Protein AF-0000000074055465 (afdb_homodimer)

Sequence (378 aa):
MASVFQLMADTETFAVSLTRLGLIVVLFWIGGLKIAPYEADGIVPFVAESPFMSFLMDDPSDYKAHMNPEGKLVPENRQWHLEHGTYTASYILGAIIVSLGILLCFQPWLPQVAAVGGLLVFGMSLVTLSFLITTPQVWVPDLGDAEHGFPYLSGRGRLVLKDAVMMGAALVCMADSAKKYLRRRVAANMASVFQLMADTETFAVSLTRLGLIVVLFWIGGLKIAPYEADGIVPFVAESPFMSFLMDDPSDYKAHMNPEGKLVPENRQWHLEHGTYTASYILGAIIVSLGILLCFQPWLPQVAAVGGLLVFGMSLVTLSFLITTPQVWVPDLGDAEHGFPYLSGRGRLVLKDAVMMGAALVCMADSAKKYLRRRVAAN

InterPro domains:
  IPR007339 Inner membrane protein RclC-like [PF04224] (5-182)
  IPR007339 Inner membrane protein RclC-like [PTHR40106] (1-185)
  IPR016865 Inner membrane protein RclC [PIRSF028065] (10-177)

pLDDT: mean 93.61, std 5.38, range [66.25, 98.88]

Foldseek 3Di:
DVVVVVVVVVCVVVVLVVLLVVLLCCLLPLLVCLLPVLSLLVCLLLQLQAPVRVVQWQCSPCSVVLHDDRPDDDPVSSVVCVVTRSSVSSNVSSVVSNVLSVQCVCLVPQLQSNLVSLVVLLVVLVSLLCCLVRGLQQWADPPPDPGTDPPHGDPSVVVSVCSVVVNVSSNSSNVVSVVVVVVVVVVVD/DVVVVVVVVVCVVVVLVVLLVVLLCCLLPLLVCLLPVLSLLVCLLLQLQAPVRVVQWDCSPCSVVLHDDRPDDDPVSSVVCVVTRSSVSSNVSSVVSNVLSVQCVCLVPQLQSNLVSLVVLLVVLVSLLCCLVRGLQQWADPPPDPGTDPPHGDPSVVVSVCSVVVNVSSNSSNVVSVVVVVVVVVVVD

Structure (mmCIF, N/CA/C/O backbone):
data_AF-0000000074055465-model_v1
#
loop_
_entity.id
_entity.type
_entity.pdbx_description
1 polymer 'DUF417 domain-containing protein'
#
loop_
_atom_site.group_PDB
_atom_site.id
_atom_site.type_symbol
_atom_site.label_atom_id
_atom_site.label_alt_id
_atom_site.label_comp_id
_atom_site.label_asym_id
_atom_site.label_entity_id
_atom_site.label_seq_id
_atom_site.pdbx_PDB_ins_code
_atom_site.Cartn_x
_atom_site.Cartn_y
_atom_site.Cartn_z
_atom_site.occupancy
_atom_site.B_iso_or_equiv
_atom_site.auth_seq_id
_atom_site.auth_comp_id
_atom_site.auth_asym_id
_atom_site.auth_atom_id
_atom_site.pdbx_PDB_model_num
ATOM 1 N N . MET A 1 1 ? 19.875 26.672 4.16 1 66.62 1 MET A N 1
ATOM 2 C CA . MET A 1 1 ? 19.406 25.422 4.773 1 66.62 1 MET A CA 1
ATOM 3 C C . MET A 1 1 ? 18.016 25.594 5.363 1 66.62 1 MET A C 1
ATOM 5 O O . MET A 1 1 ? 17.109 24.812 5.07 1 66.62 1 MET A O 1
ATOM 9 N N . ALA A 1 2 ? 17.797 26.781 5.855 1 78.69 2 ALA A N 1
ATOM 10 C CA . ALA A 1 2 ? 16.5 27.078 6.434 1 78.69 2 ALA A CA 1
ATOM 11 C C . ALA A 1 2 ? 15.445 27.281 5.348 1 78.69 2 ALA A C 1
ATOM 13 O O . ALA A 1 2 ? 14.289 26.875 5.504 1 78.69 2 ALA A O 1
ATOM 14 N N . SER A 1 3 ? 15.938 27.703 4.277 1 91 3 SER A N 1
ATOM 15 C CA . SER A 1 3 ? 14.992 28.016 3.213 1 91 3 SER A CA 1
ATOM 16 C C . SER A 1 3 ? 14.414 26.734 2.607 1 91 3 SER A C 1
ATOM 18 O O . SER A 1 3 ? 13.219 26.656 2.316 1 91 3 SER A O 1
ATOM 20 N N . VAL A 1 4 ? 15.25 25.719 2.451 1 95.06 4 VAL A N 1
ATOM 21 C CA . VAL A 1 4 ? 14.797 24.469 1.846 1 95.06 4 VAL A CA 1
ATOM 22 C C . VAL A 1 4 ? 13.789 23.781 2.76 1 95.06 4 VAL A C 1
ATOM 24 O O . VAL A 1 4 ? 12.766 23.266 2.293 1 95.06 4 VAL A O 1
ATOM 27 N N . PHE A 1 5 ? 14.023 23.797 4.023 1 96.5 5 PHE A N 1
ATOM 28 C CA . PHE A 1 5 ? 13.125 23.156 4.973 1 96.5 5 PHE A CA 1
ATOM 29 C C . PHE A 1 5 ? 11.828 23.953 5.109 1 96.5 5 PHE A C 1
ATOM 31 O O . PHE A 1 5 ? 10.773 23.375 5.379 1 96.5 5 PHE A O 1
ATOM 38 N N . GLN A 1 6 ? 11.922 25.281 4.906 1 96.94 6 GLN A N 1
ATOM 39 C CA . GLN A 1 6 ? 10.695 26.078 4.852 1 96.94 6 GLN A CA 1
ATOM 40 C C . GLN A 1 6 ? 9.836 25.672 3.65 1 96.94 6 GLN A C 1
ATOM 42 O O . GLN A 1 6 ? 8.617 25.578 3.758 1 96.94 6 GLN A O 1
ATOM 47 N N . LEU A 1 7 ? 10.539 25.484 2.549 1 96.81 7 LEU A N 1
ATOM 48 C CA . LEU A 1 7 ? 9.836 25.031 1.359 1 96.81 7 LEU A CA 1
ATOM 49 C C . LEU A 1 7 ? 9.172 23.672 1.612 1 96.81 7 LEU A C 1
ATOM 51 O O . LEU A 1 7 ? 8.023 23.469 1.222 1 96.81 7 LEU A O 1
ATOM 55 N N . MET A 1 8 ? 9.852 22.734 2.256 1 97.38 8 MET A N 1
ATOM 56 C CA . MET A 1 8 ? 9.305 21.422 2.592 1 97.38 8 MET A CA 1
ATOM 57 C C . MET A 1 8 ? 8.094 21.562 3.51 1 97.38 8 MET A C 1
ATOM 59 O O . MET A 1 8 ? 7.074 20.891 3.307 1 97.38 8 MET A O 1
ATOM 63 N N . ALA A 1 9 ? 8.211 22.375 4.422 1 97.06 9 ALA A N 1
ATOM 64 C CA . ALA A 1 9 ? 7.129 22.594 5.375 1 97.06 9 ALA A CA 1
ATOM 65 C C . ALA A 1 9 ? 5.891 23.156 4.68 1 97.06 9 ALA A C 1
ATOM 67 O O . ALA A 1 9 ? 4.762 22.781 5.016 1 97.06 9 ALA A O 1
ATOM 68 N N . ASP A 1 10 ? 6.09 23.969 3.727 1 97 10 ASP A N 1
ATOM 69 C CA . ASP A 1 10 ? 5.008 24.688 3.057 1 97 10 ASP A CA 1
ATOM 70 C C . ASP A 1 10 ? 4.27 23.766 2.082 1 97 10 ASP A C 1
ATOM 72 O O . ASP A 1 10 ? 3.232 24.156 1.533 1 97 10 ASP A O 1
ATOM 76 N N . THR A 1 11 ? 4.738 22.578 1.885 1 97 11 THR A N 1
ATOM 77 C CA . THR A 1 11 ? 4.102 21.656 0.951 1 97 11 THR A CA 1
ATOM 78 C C . THR A 1 11 ? 3.068 20.781 1.666 1 97 11 THR A C 1
ATOM 80 O O . THR A 1 11 ? 2.557 19.828 1.093 1 97 11 THR A O 1
ATOM 83 N N . GLU A 1 12 ? 2.768 21.094 2.873 1 97.19 12 GLU A N 1
ATOM 84 C CA . GLU A 1 12 ? 1.905 20.25 3.695 1 97.19 12 GLU A CA 1
ATOM 85 C C . GLU A 1 12 ? 0.533 20.078 3.053 1 97.19 12 GLU A C 1
ATOM 87 O O . GLU A 1 12 ? 0.015 18.953 2.986 1 97.19 12 GLU A O 1
ATOM 92 N N . THR A 1 13 ? -0.061 21.188 2.582 1 97.12 13 THR A N 1
ATOM 93 C CA . THR A 1 13 ? -1.385 21.109 1.974 1 97.12 13 THR A CA 1
ATOM 94 C C . THR A 1 13 ? -1.354 20.234 0.721 1 97.12 13 THR A C 1
ATOM 96 O O . THR A 1 13 ? -2.262 19.438 0.493 1 97.12 13 THR A O 1
ATOM 99 N N . PHE A 1 14 ? -0.35 20.453 -0.046 1 98.31 14 PHE A N 1
ATOM 100 C CA . PHE A 1 14 ? -0.162 19.625 -1.229 1 98.31 14 PHE A CA 1
ATOM 101 C C . PHE A 1 14 ? 0.018 18.156 -0.84 1 98.31 14 PHE A C 1
ATOM 103 O O . PHE A 1 14 ? -0.546 17.266 -1.478 1 98.31 14 PHE A O 1
ATOM 110 N N . ALA A 1 15 ? 0.823 17.906 0.175 1 98.62 15 ALA A N 1
ATOM 111 C CA . ALA A 1 15 ? 1.102 16.562 0.652 1 98.62 15 ALA A CA 1
ATOM 112 C C . ALA A 1 15 ? -0.183 15.852 1.068 1 98.62 15 ALA A C 1
ATOM 114 O O . ALA A 1 15 ? -0.406 14.695 0.702 1 98.62 15 ALA A O 1
ATOM 115 N N . VAL A 1 16 ? -1.017 16.516 1.783 1 98.62 16 VAL A N 1
ATOM 116 C CA . VAL A 1 16 ? -2.268 15.938 2.254 1 98.62 16 VAL A CA 1
ATOM 117 C C . VAL A 1 16 ? -3.191 15.664 1.067 1 98.62 16 VAL A C 1
ATOM 119 O O . VAL A 1 16 ? -3.842 14.617 1.005 1 98.62 16 VAL A O 1
ATOM 122 N N . SER A 1 17 ? -3.248 16.594 0.112 1 98.56 17 SER A N 1
ATOM 123 C CA . SER A 1 17 ? -4.066 16.391 -1.082 1 98.56 17 SER A CA 1
ATOM 124 C C . SER A 1 17 ? -3.58 15.203 -1.896 1 98.56 17 SER A C 1
ATOM 126 O O . SER A 1 17 ? -4.387 14.438 -2.438 1 98.56 17 SER A O 1
ATOM 128 N N . LEU A 1 18 ? -2.295 15.125 -2.01 1 98.69 18 LEU A N 1
ATOM 129 C CA . LEU A 1 18 ? -1.724 14 -2.734 1 98.69 18 LEU A CA 1
ATOM 130 C C . LEU A 1 18 ? -2.043 12.68 -2.029 1 98.69 18 LEU A C 1
ATOM 132 O O . LEU A 1 18 ? -2.301 11.672 -2.684 1 98.69 18 LEU A O 1
ATOM 136 N N . THR A 1 19 ? -1.953 12.688 -0.718 1 98.81 19 THR A N 1
ATOM 137 C CA . THR A 1 19 ? -2.316 11.516 0.07 1 98.81 19 THR A CA 1
ATOM 138 C C . THR A 1 19 ? -3.766 11.117 -0.191 1 98.81 19 THR A C 1
ATOM 140 O O . THR A 1 19 ? -4.062 9.938 -0.414 1 98.81 19 THR A O 1
ATOM 143 N N . ARG A 1 20 ? -4.613 12.086 -0.197 1 98.81 20 ARG A N 1
ATOM 144 C CA . ARG A 1 20 ? -6.027 11.844 -0.456 1 98.81 20 ARG A CA 1
ATOM 145 C C . ARG A 1 20 ? -6.238 11.281 -1.856 1 98.81 20 ARG A C 1
ATOM 147 O O . ARG A 1 20 ? -7.016 10.344 -2.043 1 98.81 20 ARG A O 1
ATOM 154 N N . LEU A 1 21 ? -5.602 11.875 -2.773 1 98.75 21 LEU A N 1
ATOM 155 C CA . LEU A 1 21 ? -5.707 11.383 -4.145 1 98.75 21 LEU A CA 1
ATOM 156 C C . LEU A 1 21 ? -5.219 9.938 -4.242 1 98.75 21 LEU A C 1
ATOM 158 O O . LEU A 1 21 ? -5.824 9.125 -4.941 1 98.75 21 LEU A O 1
ATOM 162 N N . GLY A 1 22 ? -4.094 9.664 -3.594 1 98.75 22 GLY A N 1
ATOM 163 C CA . GLY A 1 22 ? -3.602 8.297 -3.564 1 98.75 22 GLY A CA 1
ATOM 164 C C . GLY A 1 22 ? -4.609 7.312 -3.004 1 98.75 22 GLY A C 1
ATOM 165 O O . GLY A 1 22 ? -4.828 6.246 -3.578 1 98.75 22 GLY A O 1
ATOM 166 N N . LEU A 1 23 ? -5.223 7.66 -1.893 1 98.81 23 LEU A N 1
ATOM 167 C CA . LEU A 1 23 ? -6.238 6.809 -1.288 1 98.81 23 LEU A CA 1
ATOM 168 C C . LEU A 1 23 ? -7.395 6.574 -2.254 1 98.81 23 LEU A C 1
ATOM 170 O O . LEU A 1 23 ? -7.84 5.441 -2.436 1 98.81 23 LEU A O 1
ATOM 174 N N . ILE A 1 24 ? -7.832 7.645 -2.869 1 98.81 24 ILE A N 1
ATOM 175 C CA . ILE A 1 24 ? -8.984 7.582 -3.762 1 98.81 24 ILE A CA 1
ATOM 176 C C . ILE A 1 24 ? -8.672 6.672 -4.945 1 98.81 24 ILE A C 1
ATOM 178 O O . ILE A 1 24 ? -9.469 5.801 -5.297 1 98.81 24 ILE A O 1
ATOM 182 N N . VAL A 1 25 ? -7.523 6.824 -5.504 1 98.69 25 VAL A N 1
ATOM 183 C CA . VAL A 1 25 ? -7.129 6.027 -6.66 1 98.69 25 VAL A CA 1
ATOM 184 C C . VAL A 1 25 ? -7.059 4.555 -6.273 1 98.69 25 VAL A C 1
ATOM 186 O O . VAL A 1 25 ? -7.574 3.693 -6.992 1 98.69 25 VAL A O 1
ATOM 189 N N . VAL A 1 26 ? -6.457 4.277 -5.16 1 98.5 26 VAL A N 1
ATOM 190 C CA . VAL A 1 26 ? -6.289 2.898 -4.707 1 98.5 26 VAL A CA 1
ATOM 191 C C . VAL A 1 26 ? -7.656 2.285 -4.41 1 98.5 26 VAL A C 1
ATOM 193 O O . VAL A 1 26 ? -7.941 1.159 -4.824 1 98.5 26 VAL A O 1
ATOM 196 N N . LEU A 1 27 ? -8.5 3.01 -3.766 1 98.69 27 LEU A N 1
ATOM 197 C CA . LEU A 1 27 ? -9.805 2.482 -3.371 1 98.69 27 LEU A CA 1
ATOM 198 C C . LEU A 1 27 ? -10.688 2.258 -4.594 1 98.69 27 LEU A C 1
ATOM 200 O O . LEU A 1 27 ? -11.367 1.233 -4.691 1 98.69 27 LEU A O 1
ATOM 204 N N . PHE A 1 28 ? -10.656 3.143 -5.539 1 98.38 28 PHE A N 1
ATOM 205 C CA . PHE A 1 28 ? -11.492 3.006 -6.727 1 98.38 28 PHE A CA 1
ATOM 206 C C . PHE A 1 28 ? -10.977 1.887 -7.625 1 98.38 28 PHE A C 1
ATOM 208 O O . PHE A 1 28 ? -11.758 1.084 -8.133 1 98.38 28 PHE A O 1
ATOM 215 N N . TRP A 1 29 ? -9.68 1.872 -7.816 1 98.06 29 TRP A N 1
ATOM 216 C CA . TRP A 1 29 ? -9.117 0.913 -8.758 1 98.06 29 TRP A CA 1
ATOM 217 C C . TRP A 1 29 ? -9.188 -0.505 -8.203 1 98.06 29 TRP A C 1
ATOM 219 O O . TRP A 1 29 ? -9.75 -1.399 -8.836 1 98.06 29 TRP A O 1
ATOM 229 N N . ILE A 1 30 ? -8.688 -0.719 -7.039 1 96.62 30 ILE A N 1
ATOM 230 C CA . ILE A 1 30 ? -8.68 -2.049 -6.438 1 96.62 30 ILE A CA 1
ATOM 231 C C . ILE A 1 30 ? -10.109 -2.459 -6.078 1 96.62 30 ILE A C 1
ATOM 233 O O . ILE A 1 30 ? -10.508 -3.6 -6.316 1 96.62 30 ILE A O 1
ATOM 237 N N . GLY A 1 31 ? -10.875 -1.51 -5.527 1 96.69 31 GLY A N 1
ATOM 238 C CA . GLY A 1 31 ? -12.273 -1.804 -5.238 1 96.69 31 GLY A CA 1
ATOM 239 C C . GLY A 1 31 ? -13.078 -2.129 -6.48 1 96.69 31 GLY A C 1
ATOM 240 O O . GLY A 1 31 ? -13.906 -3.039 -6.465 1 96.69 31 GLY A O 1
ATOM 241 N N . GLY A 1 32 ? -12.828 -1.371 -7.512 1 95.62 32 GLY A N 1
ATOM 242 C CA . GLY A 1 32 ? -13.547 -1.596 -8.758 1 95.62 32 GLY A CA 1
ATOM 243 C C . GLY A 1 32 ? -13.211 -2.926 -9.406 1 95.62 32 GLY A C 1
ATOM 244 O O . GLY A 1 32 ? -14.055 -3.523 -10.078 1 95.62 32 GLY A O 1
ATOM 245 N N . LEU A 1 33 ? -12.055 -3.404 -9.188 1 94.81 33 LEU A N 1
ATOM 246 C CA . LEU A 1 33 ? -11.609 -4.648 -9.797 1 94.81 33 LEU A CA 1
ATOM 247 C C . LEU A 1 33 ? -12.297 -5.852 -9.156 1 94.81 33 LEU A C 1
ATOM 249 O O . LEU A 1 33 ? -12.258 -6.957 -9.703 1 94.81 33 LEU A O 1
ATOM 253 N N . LYS A 1 34 ? -12.922 -5.605 -8.008 1 93.75 34 LYS A N 1
ATOM 254 C CA . LYS A 1 34 ? -13.484 -6.73 -7.27 1 93.75 34 LYS A CA 1
ATOM 255 C C . LYS A 1 34 ? -14.734 -7.27 -7.957 1 93.75 34 LYS A C 1
ATOM 257 O O . LYS A 1 34 ? -15.25 -8.32 -7.578 1 93.75 34 LYS A O 1
ATOM 262 N N . ILE A 1 35 ? -15.172 -6.605 -9.047 1 91.88 35 ILE A N 1
ATOM 263 C CA . ILE A 1 35 ? -16.312 -7.098 -9.82 1 91.88 35 ILE A CA 1
ATOM 264 C C . ILE A 1 35 ? -15.836 -8.188 -10.781 1 91.88 35 ILE A C 1
ATOM 266 O O . ILE A 1 35 ? -16.656 -8.969 -11.281 1 91.88 35 ILE A O 1
ATOM 270 N N . ALA A 1 36 ? -14.516 -8.195 -11.062 1 90.88 36 ALA A N 1
ATOM 271 C CA . ALA A 1 36 ? -13.953 -9.188 -11.977 1 90.88 36 ALA A CA 1
ATOM 272 C C . ALA A 1 36 ? -13.719 -10.516 -11.266 1 90.88 36 ALA A C 1
ATOM 274 O O . ALA A 1 36 ? -13.156 -10.547 -10.172 1 90.88 36 ALA A O 1
ATOM 275 N N . PRO A 1 37 ? -14.039 -11.57 -11.859 1 88.12 37 PRO A N 1
ATOM 276 C CA . PRO A 1 37 ? -13.938 -12.883 -11.219 1 88.12 37 PRO A CA 1
ATOM 277 C C . PRO A 1 37 ? -12.508 -13.219 -10.781 1 88.12 37 PRO A C 1
ATOM 279 O O . PRO A 1 37 ? -12.312 -13.812 -9.719 1 88.12 37 PRO A O 1
ATOM 282 N N . TYR A 1 38 ? -11.508 -12.867 -11.469 1 87.56 38 TYR A N 1
ATOM 283 C CA . TYR A 1 38 ? -10.141 -13.211 -11.094 1 87.56 38 TYR A CA 1
ATOM 284 C C . TYR A 1 38 ? -9.773 -12.578 -9.75 1 87.56 38 TYR A C 1
ATOM 286 O O . TYR A 1 38 ? -9.016 -13.172 -8.969 1 87.56 38 TYR A O 1
ATOM 294 N N . GLU A 1 39 ? -10.305 -11.375 -9.578 1 88.56 39 GLU A N 1
ATOM 295 C CA . GLU A 1 39 ? -10.008 -10.703 -8.32 1 88.56 39 GLU A CA 1
ATOM 296 C C . GLU A 1 39 ? -10.742 -11.367 -7.152 1 88.56 39 GLU A C 1
ATOM 298 O O . GLU A 1 39 ? -10.219 -11.43 -6.039 1 88.56 39 GLU A O 1
ATOM 303 N N . ALA A 1 40 ? -11.883 -11.797 -7.43 1 85.5 40 ALA A N 1
ATOM 304 C CA . ALA A 1 40 ? -12.641 -12.531 -6.418 1 85.5 40 ALA A CA 1
ATOM 305 C C . ALA A 1 40 ? -11.883 -13.781 -5.965 1 85.5 40 ALA A C 1
ATOM 307 O O . ALA A 1 40 ? -11.836 -14.086 -4.773 1 85.5 40 ALA A O 1
ATOM 308 N N . ASP A 1 41 ? -11.281 -14.406 -6.895 1 85.5 41 ASP A N 1
ATOM 309 C CA . ASP A 1 41 ? -10.484 -15.586 -6.582 1 85.5 41 ASP A CA 1
ATOM 310 C C . ASP A 1 41 ? -9.32 -15.227 -5.66 1 85.5 41 ASP A C 1
ATOM 312 O O . ASP A 1 41 ? -8.945 -16.016 -4.785 1 85.5 41 ASP A O 1
ATOM 316 N N . GLY A 1 42 ? -8.82 -14.078 -5.852 1 84.94 42 GLY A N 1
ATOM 317 C CA . GLY A 1 42 ? -7.652 -13.641 -5.105 1 84.94 42 GLY A CA 1
ATOM 318 C C . GLY A 1 42 ? -7.969 -13.25 -3.678 1 84.94 42 GLY A C 1
ATOM 319 O O . GLY A 1 42 ? -7.098 -13.305 -2.807 1 84.94 42 GLY A O 1
ATOM 320 N N . ILE A 1 43 ? -9.172 -12.875 -3.443 1 89.81 43 ILE A N 1
ATOM 321 C CA . ILE A 1 43 ? -9.484 -12.359 -2.115 1 89.81 43 ILE A CA 1
ATOM 322 C C . ILE A 1 43 ? -10.109 -13.461 -1.268 1 89.81 43 ILE A C 1
ATOM 324 O O . ILE A 1 43 ? -10.344 -13.273 -0.07 1 89.81 43 ILE A O 1
ATOM 328 N N . VAL A 1 44 ? -10.359 -14.617 -1.81 1 89.88 44 VAL A N 1
ATOM 329 C CA . VAL A 1 44 ? -11.062 -15.711 -1.146 1 89.88 44 VAL A CA 1
ATOM 330 C C . VAL A 1 44 ? -10.32 -16.109 0.128 1 89.88 44 VAL A C 1
ATOM 332 O O . VAL A 1 44 ? -10.938 -16.297 1.18 1 89.88 44 VAL A O 1
ATOM 335 N N . PRO A 1 45 ? -9.008 -16.203 0.12 1 91.19 45 PRO A N 1
ATOM 336 C CA . PRO A 1 45 ? -8.32 -16.578 1.357 1 91.19 45 PRO A CA 1
ATOM 337 C C . PRO A 1 45 ? -8.547 -15.586 2.49 1 91.19 45 PRO A C 1
ATOM 339 O O . PRO A 1 45 ? -8.68 -15.984 3.65 1 91.19 45 PRO A O 1
ATOM 342 N N . PHE A 1 46 ? -8.609 -14.344 2.207 1 92.69 46 PHE A N 1
ATOM 343 C CA . PHE A 1 46 ? -8.82 -13.312 3.221 1 92.69 46 PHE A CA 1
ATOM 344 C C . PHE A 1 46 ? -10.211 -13.43 3.83 1 92.69 46 PHE A C 1
ATOM 346 O O . PHE A 1 46 ? -10.375 -13.305 5.047 1 92.69 46 PHE A O 1
ATOM 353 N N . VAL A 1 47 ? -11.141 -13.656 2.92 1 91.75 47 VAL A N 1
ATOM 354 C CA . VAL A 1 47 ? -12.531 -13.719 3.348 1 91.75 47 VAL A CA 1
ATOM 355 C C . VAL A 1 47 ? -12.781 -15.016 4.121 1 91.75 47 VAL A C 1
ATOM 357 O O . VAL A 1 47 ? -13.344 -14.992 5.219 1 91.75 47 VAL A O 1
ATOM 360 N N . ALA A 1 48 ? -12.312 -16.109 3.531 1 92.19 48 ALA A N 1
ATOM 361 C CA . ALA A 1 48 ? -12.57 -17.438 4.094 1 92.19 48 ALA A CA 1
ATOM 362 C C . ALA A 1 48 ? -11.922 -17.594 5.465 1 92.19 48 ALA A C 1
ATOM 364 O O . ALA A 1 48 ? -12.477 -18.25 6.352 1 92.19 48 ALA A O 1
ATOM 365 N N . GLU A 1 49 ? -10.797 -16.938 5.719 1 92.81 49 GLU A N 1
ATOM 366 C CA . GLU A 1 49 ? -10.023 -17.125 6.949 1 92.81 49 GLU A CA 1
ATOM 367 C C . GLU A 1 49 ? -10.344 -16.031 7.969 1 92.81 49 GLU A C 1
ATOM 369 O O . GLU A 1 49 ? -9.852 -16.062 9.094 1 92.81 49 GLU A O 1
ATOM 374 N N . SER A 1 50 ? -11.164 -15.117 7.562 1 92.31 50 SER A N 1
ATOM 375 C CA . SER A 1 50 ? -11.477 -14 8.445 1 92.31 50 SER A CA 1
ATOM 376 C C . SER A 1 50 ? -12.656 -14.328 9.352 1 92.31 50 SER A C 1
ATOM 378 O O . SER A 1 50 ? -13.711 -14.766 8.883 1 92.31 50 SER A O 1
ATOM 380 N N . PRO A 1 51 ? -12.562 -14.109 10.703 1 89.94 51 PRO A N 1
ATOM 381 C CA . PRO A 1 51 ? -13.719 -14.297 11.578 1 89.94 51 PRO A CA 1
ATOM 382 C C . PRO A 1 51 ? -14.836 -13.289 11.305 1 89.94 51 PRO A C 1
ATOM 384 O O . PRO A 1 51 ? -16 -13.547 11.648 1 89.94 51 PRO A O 1
ATOM 387 N N . PHE A 1 52 ? -14.516 -12.227 10.594 1 86.75 52 PHE A N 1
ATOM 388 C CA . PHE A 1 52 ? -15.484 -11.156 10.367 1 86.75 52 PHE A CA 1
ATOM 389 C C . PHE A 1 52 ? -16.203 -11.344 9.039 1 86.75 52 PHE A C 1
ATOM 391 O O . PHE A 1 52 ? -17.297 -10.805 8.836 1 86.75 52 PHE A O 1
ATOM 398 N N . MET A 1 53 ? -15.578 -12.18 8.164 1 89.44 53 MET A N 1
ATOM 399 C CA . MET A 1 53 ? -16.125 -12.18 6.809 1 89.44 53 MET A CA 1
ATOM 400 C C . MET A 1 53 ? -16.438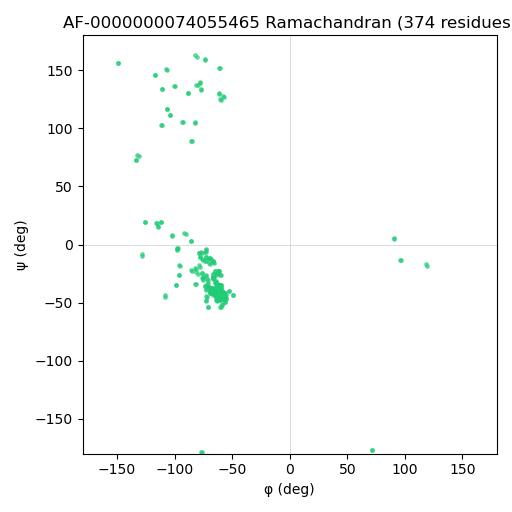 -13.594 6.344 1 89.44 53 MET A C 1
ATOM 402 O O . MET A 1 53 ? -17.094 -13.781 5.309 1 89.44 53 MET A O 1
ATOM 406 N N . SER A 1 54 ? -16.047 -14.57 7.094 1 89.69 54 SER A N 1
ATOM 407 C CA . SER A 1 54 ? -16.203 -15.953 6.66 1 89.69 54 SER A CA 1
ATOM 408 C C . SER A 1 54 ? -17.672 -16.312 6.469 1 89.69 54 SER A C 1
ATOM 410 O O . SER A 1 54 ? -17.984 -17.25 5.73 1 89.69 54 SER A O 1
ATOM 412 N N . PHE A 1 55 ? -18.547 -15.586 7.129 1 89.31 55 PHE A N 1
ATOM 413 C CA . PHE A 1 55 ? -19.984 -15.883 7.051 1 89.31 55 PHE A CA 1
ATOM 414 C C . PHE A 1 55 ? -20.531 -15.547 5.672 1 89.31 55 PHE A C 1
ATOM 416 O O . PHE A 1 55 ? -21.609 -16 5.305 1 89.31 55 PHE A O 1
ATOM 423 N N . LEU A 1 56 ? -19.734 -14.828 4.855 1 89.62 56 LEU A N 1
ATOM 424 C CA . LEU A 1 56 ? -20.172 -14.469 3.514 1 89.62 56 LEU A CA 1
ATOM 425 C C . LEU A 1 56 ? -20.094 -15.664 2.57 1 89.62 56 LEU A C 1
ATOM 427 O O . LEU A 1 56 ? -20.656 -15.641 1.479 1 89.62 56 LEU A O 1
ATOM 431 N N . MET A 1 57 ? -19.391 -16.719 3.059 1 89.56 57 MET A N 1
ATOM 432 C CA . MET A 1 57 ? -19.234 -17.922 2.252 1 89.56 57 MET A CA 1
ATOM 433 C C . MET A 1 57 ? -19.891 -19.125 2.934 1 89.56 57 MET A C 1
ATOM 435 O O . MET A 1 57 ? -19.828 -19.25 4.156 1 89.56 57 MET A O 1
ATOM 439 N N . ASP A 1 58 ? -20.406 -19.969 2.172 1 88.62 58 ASP A N 1
ATOM 440 C CA . ASP A 1 58 ? -21.125 -21.094 2.75 1 88.62 58 ASP A CA 1
ATOM 441 C C . ASP A 1 58 ? -20.172 -22.203 3.18 1 88.62 58 ASP A C 1
ATOM 443 O O . ASP A 1 58 ? -20.438 -22.922 4.141 1 88.62 58 ASP A O 1
ATOM 447 N N . ASP A 1 59 ? -19.078 -22.406 2.451 1 86.69 59 ASP A N 1
ATOM 448 C CA . ASP A 1 59 ? -18.094 -23.438 2.783 1 86.69 59 ASP A CA 1
ATOM 449 C C . ASP A 1 59 ? -16.672 -22.875 2.709 1 86.69 59 ASP A C 1
ATOM 451 O O . ASP A 1 59 ? -15.867 -23.312 1.896 1 86.69 59 ASP A O 1
ATOM 455 N N . PRO A 1 60 ? -16.344 -22.109 3.609 1 87.38 60 PRO A N 1
ATOM 456 C CA . PRO A 1 60 ? -15.039 -21.438 3.555 1 87.38 60 PRO A CA 1
ATOM 457 C C . PRO A 1 60 ? -13.867 -22.406 3.764 1 87.38 60 PRO A C 1
ATOM 459 O O . PRO A 1 60 ? -12.742 -22.094 3.371 1 87.38 60 PRO A O 1
ATOM 462 N N . SER A 1 61 ? -14.039 -23.562 4.258 1 87.56 61 SER A N 1
ATOM 463 C CA . SER A 1 61 ? -12.953 -24.484 4.594 1 87.56 61 SER A CA 1
ATOM 464 C C . SER A 1 61 ? -12.414 -25.172 3.352 1 87.56 61 SER A C 1
ATOM 466 O O . SER A 1 61 ? -11.273 -25.641 3.34 1 87.56 61 SER A O 1
ATOM 468 N N . ASP A 1 62 ? -13.164 -25.188 2.279 1 89.38 62 ASP A N 1
ATOM 469 C CA . ASP A 1 62 ? -12.789 -25.984 1.11 1 89.38 62 ASP A CA 1
ATOM 470 C C . ASP A 1 62 ? -12.195 -25.094 0.019 1 89.38 62 ASP A C 1
ATOM 472 O O . ASP A 1 62 ? -12.016 -25.531 -1.119 1 89.38 62 ASP A O 1
ATOM 476 N N . TYR A 1 63 ? -11.953 -23.828 0.325 1 90.06 63 TYR A N 1
ATOM 477 C CA . TYR A 1 63 ? -11.539 -22.891 -0.714 1 90.06 63 TYR A CA 1
ATOM 478 C C . TYR A 1 63 ? -10.156 -23.25 -1.251 1 90.06 63 TYR A C 1
ATOM 480 O O . TYR A 1 63 ? -9.852 -22.984 -2.418 1 90.06 63 TYR A O 1
ATOM 488 N N . LYS A 1 64 ? -9.273 -23.875 -0.515 1 88.56 64 LYS A N 1
ATOM 489 C CA . LYS A 1 64 ? -7.887 -24.125 -0.889 1 88.56 64 LYS A CA 1
ATOM 490 C C . LYS A 1 64 ? -7.809 -25.031 -2.111 1 88.56 64 LYS A C 1
ATOM 492 O O . LYS A 1 64 ? -6.941 -24.859 -2.971 1 88.56 64 LYS A O 1
ATOM 497 N N . ALA A 1 65 ? -8.711 -25.922 -2.195 1 88 65 ALA A N 1
ATOM 498 C CA . ALA A 1 65 ? -8.719 -26.891 -3.293 1 88 65 ALA A CA 1
ATOM 499 C C . ALA A 1 65 ? -9.273 -26.266 -4.566 1 88 65 ALA A C 1
ATOM 501 O O . ALA A 1 65 ? -9.156 -26.828 -5.652 1 88 65 ALA A O 1
ATOM 502 N N . HIS A 1 66 ? -9.781 -25.078 -4.457 1 88.69 66 HIS A N 1
ATOM 503 C CA . HIS A 1 66 ? -10.484 -24.5 -5.594 1 88.69 66 HIS A CA 1
ATOM 504 C C . HIS A 1 66 ? -9.914 -23.141 -5.965 1 88.69 66 HIS A C 1
ATOM 506 O O . HIS A 1 66 ? -10.594 -22.328 -6.594 1 88.69 66 HIS A O 1
ATOM 512 N N . MET A 1 67 ? -8.758 -22.906 -5.535 1 85.44 67 MET A N 1
ATOM 513 C CA . MET A 1 67 ? -8.109 -21.641 -5.871 1 85.44 67 MET A CA 1
ATOM 514 C C . MET A 1 67 ? -7.566 -21.656 -7.293 1 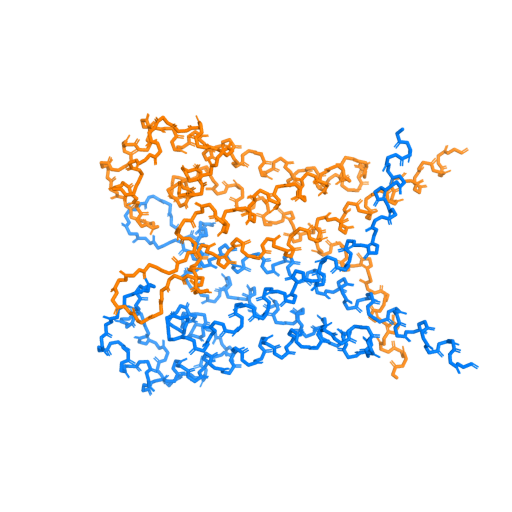85.44 67 MET A C 1
ATOM 516 O O . MET A 1 67 ? -7.023 -22.672 -7.738 1 85.44 67 MET A O 1
ATOM 520 N N . ASN A 1 68 ? -7.777 -20.5 -7.938 1 82.81 68 ASN A N 1
ATOM 521 C CA . ASN A 1 68 ? -7.23 -20.328 -9.281 1 82.81 68 ASN A CA 1
ATOM 522 C C . ASN A 1 68 ? -6.102 -19.297 -9.297 1 82.81 68 ASN A C 1
ATOM 524 O O . ASN A 1 68 ? -6.211 -18.234 -8.688 1 82.81 68 ASN A O 1
ATOM 528 N N . PRO A 1 69 ? -5 -19.719 -10.008 1 80.12 69 PRO A N 1
ATOM 529 C CA . PRO A 1 69 ? -4.023 -18.656 -10.258 1 80.12 69 PRO A CA 1
ATOM 530 C C . PRO A 1 69 ? -4.598 -17.5 -11.07 1 80.12 69 PRO A C 1
ATOM 532 O O . PRO A 1 69 ? -5.535 -17.703 -11.852 1 80.12 69 PRO A O 1
ATOM 535 N N . GLU A 1 70 ? -4.062 -16.344 -10.867 1 81.44 70 GLU A N 1
ATOM 536 C CA . GLU A 1 70 ? -4.547 -15.164 -11.57 1 81.44 70 GLU A CA 1
ATOM 537 C C . GLU A 1 70 ? -4.402 -15.336 -13.086 1 81.44 70 GLU A C 1
ATOM 539 O O . GLU A 1 70 ? -3.32 -15.648 -13.578 1 81.44 70 GLU A O 1
ATOM 544 N N . GLY A 1 71 ? -5.484 -15.172 -13.789 1 81.06 71 GLY A N 1
ATOM 545 C CA . GLY A 1 71 ? -5.473 -15.258 -15.234 1 81.06 71 GLY A CA 1
ATOM 546 C C . GLY A 1 71 ? -5.855 -16.625 -15.766 1 81.06 71 GLY A C 1
ATOM 547 O O . GLY A 1 71 ? -6.137 -16.781 -16.953 1 81.06 71 GLY A O 1
ATOM 548 N N . LYS A 1 72 ? -5.887 -17.594 -14.922 1 84.31 72 LYS A N 1
ATOM 549 C CA . LYS A 1 72 ? -6.234 -18.953 -15.344 1 84.31 72 LYS A CA 1
ATOM 550 C C . LYS A 1 72 ? -7.691 -19.266 -15.008 1 84.31 72 LYS A C 1
ATOM 552 O O . LYS A 1 72 ? -8.156 -18.969 -13.906 1 84.31 72 LYS A O 1
ATOM 557 N N . LEU A 1 73 ? -8.297 -19.906 -16.047 1 86.94 73 LEU A N 1
ATOM 558 C CA . LEU A 1 73 ? -9.688 -20.312 -15.836 1 86.94 73 LEU A CA 1
ATOM 559 C C . LEU A 1 73 ? -9.789 -21.812 -15.648 1 86.94 73 LEU A C 1
ATOM 561 O O . LEU A 1 73 ? -9.383 -22.578 -16.531 1 86.94 73 LEU A O 1
ATOM 565 N N . VAL A 1 74 ? -10.203 -22.234 -14.562 1 89.94 74 VAL A N 1
ATOM 566 C CA . VAL A 1 74 ? -10.594 -23.609 -14.297 1 89.94 74 VAL A CA 1
ATOM 567 C C . VAL A 1 74 ? -12.102 -23.688 -14.062 1 89.94 74 VAL A C 1
ATOM 569 O O . VAL A 1 74 ? -12.586 -23.344 -12.977 1 89.94 74 VAL A O 1
ATOM 572 N N . PRO A 1 75 ? -12.789 -24.141 -15.055 1 90.75 75 PRO A N 1
ATOM 573 C CA . PRO A 1 75 ? -14.25 -24.078 -15.016 1 90.75 75 PRO A CA 1
ATOM 574 C C . PRO A 1 75 ? -14.836 -24.703 -13.75 1 90.75 75 PRO A C 1
ATOM 576 O O . PRO A 1 75 ? -15.805 -24.188 -13.188 1 90.75 75 PRO A O 1
ATOM 579 N N . GLU A 1 76 ? -14.281 -25.812 -13.305 1 91.38 76 GLU A N 1
ATOM 580 C CA . GLU A 1 76 ? -14.781 -26.484 -12.109 1 91.38 76 GLU A CA 1
ATOM 581 C C . GLU A 1 76 ? -14.656 -25.578 -10.883 1 91.38 76 GLU A C 1
ATOM 583 O O . GLU A 1 76 ? -15.555 -25.531 -10.039 1 91.38 76 GLU A O 1
ATOM 588 N N . ASN A 1 77 ? -13.578 -24.938 -10.773 1 90.44 77 ASN A N 1
ATOM 589 C CA . ASN A 1 77 ? -13.359 -24.031 -9.648 1 90.44 77 ASN A CA 1
ATOM 590 C C . ASN A 1 77 ? -14.281 -22.812 -9.727 1 90.44 77 ASN A C 1
ATOM 592 O O . ASN A 1 77 ? -14.797 -22.359 -8.703 1 90.44 77 ASN A O 1
ATOM 596 N N . ARG A 1 78 ? -14.5 -22.328 -10.93 1 89.19 78 ARG A N 1
ATOM 597 C CA . ARG A 1 78 ? -15.406 -21.203 -11.125 1 89.19 78 ARG A CA 1
ATOM 598 C C . ARG A 1 78 ? -16.812 -21.562 -10.648 1 89.19 78 ARG A C 1
ATOM 600 O O . ARG A 1 78 ? -17.484 -20.734 -10.008 1 89.19 78 ARG A O 1
ATOM 607 N N . GLN A 1 79 ? -17.203 -22.672 -11.047 1 90.56 79 GLN A N 1
ATOM 608 C CA . GLN A 1 79 ? -18.531 -23.109 -10.641 1 90.56 79 GLN A CA 1
ATOM 609 C C . GLN A 1 79 ? -18.625 -23.219 -9.117 1 90.56 79 GLN A C 1
ATOM 611 O O . GLN A 1 79 ? -19.641 -22.844 -8.531 1 90.56 79 GLN A O 1
ATOM 616 N N . TRP A 1 80 ? -17.609 -23.734 -8.508 1 90.5 80 TRP A N 1
ATOM 617 C CA . TRP A 1 80 ? -17.594 -23.828 -7.055 1 90.5 80 TRP A CA 1
ATOM 618 C C . TRP A 1 80 ? -17.734 -22.438 -6.422 1 90.5 80 TRP A C 1
ATOM 620 O O . TRP A 1 80 ? -18.5 -22.266 -5.469 1 90.5 80 TRP A O 1
ATOM 630 N N . HIS A 1 81 ? -17.016 -21.484 -6.895 1 89 81 HIS A N 1
ATOM 631 C CA . HIS A 1 81 ? -17.047 -20.125 -6.379 1 89 81 HIS A CA 1
ATOM 632 C C . HIS A 1 81 ? -18.438 -19.5 -6.543 1 89 81 HIS A C 1
ATOM 634 O O . HIS A 1 81 ? -18.891 -18.766 -5.668 1 89 81 HIS A O 1
ATOM 640 N N . LEU A 1 82 ? -19.047 -19.766 -7.629 1 88.75 82 LEU A N 1
ATOM 641 C CA . LEU A 1 82 ? -20.391 -19.266 -7.887 1 88.75 82 LEU A CA 1
ATOM 642 C C . LEU A 1 82 ? -21.391 -19.828 -6.875 1 88.75 82 LEU A C 1
ATOM 644 O O . LEU A 1 82 ? -22.281 -19.109 -6.418 1 88.75 82 LEU A O 1
ATOM 648 N N . GLU A 1 83 ? -21.094 -21.016 -6.535 1 90.31 83 GLU A N 1
ATOM 649 C CA . GLU A 1 83 ? -22.047 -21.734 -5.691 1 90.31 83 GLU A CA 1
ATOM 650 C C . GLU A 1 83 ? -21.812 -21.422 -4.215 1 90.31 83 GLU A C 1
ATOM 652 O O . GLU A 1 83 ? -22.75 -21.484 -3.408 1 90.31 83 GLU A O 1
ATOM 657 N N . HIS A 1 84 ? -20.656 -21 -3.91 1 90.62 84 HIS A N 1
ATOM 658 C CA . HIS A 1 84 ? -20.344 -20.922 -2.488 1 90.62 84 HIS A CA 1
ATOM 659 C C . HIS A 1 84 ? -20.141 -19.469 -2.057 1 90.62 84 HIS A C 1
ATOM 661 O O . HIS A 1 84 ? -19.484 -19.203 -1.044 1 90.62 84 HIS A O 1
ATOM 667 N N . GLY A 1 85 ? -20.547 -18.484 -2.83 1 90 85 GLY A N 1
ATOM 668 C CA . GLY A 1 85 ? -20.688 -17.125 -2.363 1 90 85 GLY A CA 1
ATOM 669 C C . GLY A 1 85 ? -19.438 -16.297 -2.529 1 90 85 GLY A C 1
ATOM 670 O O . GLY A 1 85 ? -19.359 -15.164 -2.037 1 90 85 GLY A O 1
ATOM 671 N N . THR A 1 86 ? -18.453 -16.844 -3.141 1 88.44 86 THR A N 1
ATOM 672 C CA . THR A 1 86 ? -17.188 -16.141 -3.338 1 88.44 86 THR A CA 1
ATOM 673 C C . THR A 1 86 ? -17.422 -14.828 -4.094 1 88.44 86 THR A C 1
ATOM 675 O O . THR A 1 86 ? -16.969 -13.766 -3.662 1 88.44 86 THR A O 1
ATOM 678 N N . TYR A 1 87 ? -18.156 -14.852 -5.137 1 90.94 87 TYR A N 1
ATOM 679 C CA . TYR A 1 87 ? -18.344 -13.672 -5.98 1 90.94 87 TYR A CA 1
ATOM 680 C C . TYR A 1 87 ? -19.25 -12.656 -5.309 1 90.94 87 TYR A C 1
ATOM 682 O O . TYR A 1 87 ? -19.031 -11.445 -5.418 1 90.94 87 TYR A O 1
ATOM 690 N N . THR A 1 88 ? -20.203 -13.148 -4.605 1 91 88 THR A N 1
ATOM 691 C CA . THR A 1 88 ? -21.078 -12.242 -3.855 1 91 88 THR A CA 1
ATOM 692 C C . THR A 1 88 ? -20.281 -11.484 -2.797 1 91 88 THR A C 1
ATOM 694 O O . THR A 1 88 ? -20.453 -10.281 -2.631 1 91 88 THR A O 1
ATOM 697 N N . ALA A 1 89 ? -19.453 -12.211 -2.09 1 92.25 89 ALA A N 1
ATOM 698 C CA . ALA A 1 89 ? -18.609 -11.586 -1.085 1 92.25 89 ALA A CA 1
ATOM 699 C C . ALA A 1 89 ? -17.703 -10.523 -1.713 1 92.25 89 ALA A C 1
ATOM 701 O O . ALA A 1 89 ? -17.547 -9.43 -1.159 1 92.25 89 ALA A O 1
ATOM 702 N N . SER A 1 90 ? -17.172 -10.844 -2.826 1 93.88 90 SER A N 1
ATOM 703 C CA . SER A 1 90 ? -16.297 -9.914 -3.533 1 93.88 90 SER A CA 1
ATOM 704 C C . SER A 1 90 ? -17.047 -8.664 -3.963 1 93.88 90 SER A C 1
ATOM 706 O O . SER A 1 90 ? -16.531 -7.547 -3.852 1 93.88 90 SER A O 1
ATOM 708 N N . TYR A 1 91 ? -18.281 -8.797 -4.438 1 94.56 91 TYR A N 1
ATOM 709 C CA . TYR A 1 91 ? -19.094 -7.664 -4.844 1 94.56 91 TYR A CA 1
ATOM 710 C C . TYR A 1 91 ? -19.375 -6.742 -3.662 1 94.56 91 TYR A C 1
ATOM 712 O O . TYR A 1 91 ? -19.312 -5.52 -3.791 1 94.56 91 TYR A O 1
ATOM 720 N N . ILE A 1 92 ? -19.703 -7.363 -2.607 1 94.56 92 ILE A N 1
ATOM 721 C CA . ILE A 1 92 ? -20.016 -6.598 -1.407 1 94.56 92 ILE A CA 1
ATOM 722 C C . ILE A 1 92 ? -18.781 -5.824 -0.947 1 94.56 92 ILE A C 1
ATOM 724 O O . ILE A 1 92 ? -18.859 -4.625 -0.678 1 94.56 92 ILE A O 1
ATOM 728 N N . LEU A 1 93 ? -17.703 -6.5 -0.88 1 94.88 93 LEU A N 1
ATOM 729 C CA . LEU A 1 93 ? -16.453 -5.859 -0.471 1 94.88 93 LEU A CA 1
ATOM 730 C C . LEU A 1 93 ? -16.078 -4.734 -1.431 1 94.88 93 LEU A C 1
ATOM 732 O O . LEU A 1 93 ? -15.711 -3.641 -0.997 1 94.88 93 LEU A O 1
ATOM 736 N N . GLY A 1 94 ? -16.141 -5.051 -2.717 1 96.31 94 GLY A N 1
ATOM 737 C CA . GLY A 1 94 ? -15.867 -4.023 -3.709 1 96.31 94 GLY A CA 1
ATOM 738 C C . GLY A 1 94 ? -16.75 -2.801 -3.561 1 96.31 94 GLY A C 1
ATOM 739 O O . GLY A 1 94 ? -16.281 -1.668 -3.639 1 96.31 94 GLY A O 1
ATOM 740 N N . ALA A 1 95 ? -18.016 -3.021 -3.344 1 97 95 ALA A N 1
ATOM 741 C CA . ALA A 1 95 ? -18.969 -1.92 -3.168 1 97 95 ALA A CA 1
ATOM 742 C C . ALA A 1 95 ? -18.594 -1.074 -1.95 1 97 95 ALA A C 1
ATOM 744 O O . ALA A 1 95 ? -18.672 0.156 -1.997 1 97 95 ALA A O 1
ATOM 745 N N . ILE A 1 96 ? -18.234 -1.746 -0.885 1 96.94 96 ILE A N 1
ATOM 746 C CA . ILE A 1 96 ? -17.859 -1.036 0.33 1 96.94 96 ILE A CA 1
ATOM 747 C C . ILE A 1 96 ? -16.609 -0.192 0.063 1 96.94 96 ILE A C 1
ATOM 749 O O . ILE A 1 96 ? -16.578 1.001 0.374 1 96.94 96 ILE A O 1
ATOM 753 N N . ILE A 1 97 ? -15.641 -0.78 -0.544 1 97.94 97 ILE A N 1
ATOM 754 C CA . ILE A 1 97 ? -14.367 -0.114 -0.79 1 97.94 97 ILE A CA 1
ATOM 755 C C . ILE A 1 97 ? -14.578 1.083 -1.714 1 97.94 97 ILE A C 1
ATOM 757 O O . ILE A 1 97 ? -14.102 2.184 -1.433 1 97.94 97 ILE A O 1
ATOM 761 N N . VAL A 1 98 ? -15.312 0.906 -2.756 1 98.25 98 VAL A N 1
ATOM 762 C CA . VAL A 1 98 ? -15.578 1.987 -3.699 1 98.25 98 VAL A CA 1
ATOM 763 C C . VAL A 1 98 ? -16.375 3.088 -3.006 1 98.25 98 VAL A C 1
ATOM 765 O O . VAL A 1 98 ? -16.141 4.277 -3.232 1 98.25 98 VAL A O 1
ATOM 768 N N . SER A 1 99 ? -17.312 2.721 -2.207 1 98.62 99 SER A N 1
ATOM 769 C CA . SER A 1 99 ? -18.109 3.699 -1.462 1 98.62 99 SER A CA 1
ATOM 770 C C . SER A 1 99 ? -17.219 4.559 -0.569 1 98.62 99 SER A C 1
ATOM 772 O O . SER A 1 99 ? -17.438 5.762 -0.431 1 98.62 99 SER A O 1
ATOM 774 N N . LEU A 1 100 ? -16.266 3.93 0.058 1 98.62 100 LEU A N 1
ATOM 775 C CA . LEU A 1 100 ? -15.336 4.684 0.885 1 98.62 100 LEU A CA 1
ATOM 776 C C . LEU A 1 100 ? -14.555 5.691 0.046 1 98.62 100 LEU A C 1
ATOM 778 O O . LEU A 1 100 ? -14.32 6.82 0.48 1 98.62 100 LEU A O 1
ATOM 782 N N . GLY A 1 101 ? -14.109 5.227 -1.16 1 98.69 101 GLY A N 1
ATOM 783 C CA . GLY A 1 101 ? -13.484 6.16 -2.08 1 98.69 101 GLY A CA 1
ATOM 784 C C . GLY A 1 101 ? -14.367 7.352 -2.412 1 98.69 101 GLY A C 1
ATOM 785 O O . GLY A 1 101 ? -13.891 8.484 -2.451 1 98.69 101 GLY A O 1
ATOM 786 N N . ILE A 1 102 ? -15.633 7.109 -2.621 1 98.69 102 ILE A N 1
ATOM 787 C CA . ILE A 1 102 ? -16.594 8.164 -2.945 1 98.69 102 ILE A CA 1
ATOM 788 C C . ILE A 1 102 ? -16.703 9.141 -1.779 1 98.69 102 ILE A C 1
ATOM 790 O O . ILE A 1 102 ? -16.719 10.359 -1.983 1 98.69 102 ILE A O 1
ATOM 794 N N . LEU A 1 103 ? -16.75 8.664 -0.569 1 98.81 103 LEU A N 1
ATOM 795 C CA . LEU A 1 103 ? -16.828 9.539 0.596 1 98.81 103 LEU A CA 1
ATOM 796 C C . LEU A 1 103 ? -15.648 10.492 0.646 1 98.81 103 LEU A C 1
ATOM 798 O O . LEU A 1 103 ? -15.805 11.68 0.957 1 98.81 103 LEU A O 1
ATOM 802 N N . LEU A 1 104 ? -14.508 9.984 0.343 1 98.75 104 LEU A N 1
ATOM 803 C CA . LEU A 1 104 ? -13.305 10.812 0.383 1 98.75 104 LEU A CA 1
ATOM 804 C C . LEU A 1 104 ? -13.359 11.898 -0.686 1 98.75 104 LEU A C 1
ATOM 806 O O . LEU A 1 104 ? -12.805 12.984 -0.504 1 98.75 104 LEU A O 1
ATOM 810 N N . CYS A 1 105 ? -14.047 11.648 -1.804 1 98.56 105 CYS A N 1
ATOM 811 C CA . CYS A 1 105 ? -14.148 12.594 -2.91 1 98.56 105 CYS A CA 1
ATOM 812 C C . CYS A 1 105 ? -14.984 13.812 -2.518 1 98.56 105 CYS A C 1
ATOM 814 O O . CYS A 1 105 ? -14.945 14.836 -3.195 1 98.56 105 CYS A O 1
ATOM 816 N N . PHE A 1 106 ? -15.641 13.789 -1.48 1 98.38 106 PHE A N 1
ATOM 817 C CA . PHE A 1 106 ? -16.547 14.867 -1.1 1 98.38 106 PHE A CA 1
ATOM 818 C C . PHE A 1 106 ? -15.805 15.977 -0.37 1 98.38 106 PHE A C 1
ATOM 820 O O . PHE A 1 106 ? -16.406 16.984 0.028 1 98.38 106 PHE A O 1
ATOM 827 N N . GLN A 1 107 ? -14.523 15.836 -0.246 1 98.12 107 GLN A N 1
ATOM 828 C CA . GLN A 1 107 ? -13.695 16.781 0.5 1 98.12 107 GLN A CA 1
ATOM 829 C C . GLN A 1 107 ? -13.977 18.219 0.083 1 98.12 107 GLN A C 1
ATOM 831 O O . GLN A 1 107 ? -14.148 19.094 0.933 1 98.12 107 GLN A O 1
ATOM 836 N N . PRO A 1 108 ? -14.117 18.578 -1.225 1 97.25 108 PRO A N 1
ATOM 837 C CA . PRO A 1 108 ? -14.305 19.984 -1.604 1 97.25 108 PRO A CA 1
ATOM 838 C C . PRO A 1 108 ? -15.695 20.516 -1.255 1 97.25 108 PRO A C 1
ATOM 840 O O . PRO A 1 108 ? -15.844 21.688 -0.94 1 97.25 108 PRO A O 1
ATOM 843 N N . TRP A 1 109 ? -16.734 19.672 -1.178 1 97.81 109 TRP A N 1
ATOM 844 C CA . TRP A 1 109 ? -18.109 20.141 -1.033 1 97.81 109 TRP A CA 1
ATOM 845 C C . TRP A 1 109 ? -18.625 19.859 0.371 1 97.81 109 TRP A C 1
ATOM 847 O O . TRP A 1 109 ? -19.25 20.719 0.993 1 97.81 109 TRP A O 1
ATOM 857 N N . LEU A 1 110 ? -18.375 18.672 0.873 1 98.12 110 LEU A N 1
ATOM 858 C CA . LEU A 1 110 ? -18.859 18.234 2.178 1 98.12 110 LEU A CA 1
ATOM 859 C C . LEU A 1 110 ? -17.719 17.625 2.992 1 98.12 110 LEU A C 1
ATOM 861 O O . LEU A 1 110 ? -17.719 16.406 3.229 1 98.12 110 LEU A O 1
ATOM 865 N N . PRO A 1 111 ? -16.891 18.484 3.516 1 98.06 111 PRO A N 1
ATOM 866 C CA . PRO A 1 111 ? -15.734 17.969 4.238 1 98.06 111 PRO A CA 1
ATOM 867 C C . PRO A 1 111 ? -16.109 17.094 5.422 1 98.06 111 PRO A C 1
ATOM 869 O O . PRO A 1 111 ? -15.344 16.203 5.809 1 98.06 111 PRO A O 1
ATOM 872 N N . GLN A 1 112 ? -17.281 17.266 6.035 1 97.75 112 GLN A N 1
ATOM 873 C CA . GLN A 1 112 ? -17.719 16.422 7.137 1 97.75 112 GLN A CA 1
ATOM 874 C C . GLN A 1 112 ? -17.906 14.977 6.672 1 97.75 112 GLN A C 1
ATOM 876 O O . GLN A 1 112 ? -17.641 14.039 7.418 1 97.75 112 GLN A O 1
ATOM 881 N N . VAL A 1 113 ? -18.422 14.836 5.469 1 98.44 113 VAL A N 1
ATOM 882 C CA . VAL A 1 113 ? -18.609 13.508 4.883 1 98.44 113 VAL A CA 1
ATOM 883 C C . VAL A 1 113 ? -17.25 12.875 4.586 1 98.44 113 VAL A C 1
ATOM 885 O O . VAL A 1 113 ? -17.047 11.695 4.848 1 98.44 113 VAL A O 1
ATOM 888 N N . ALA A 1 114 ? -16.375 13.633 4.098 1 98.69 114 ALA A N 1
ATOM 889 C CA . ALA A 1 114 ? -15.016 13.156 3.82 1 98.69 114 ALA A CA 1
ATOM 890 C C . ALA A 1 114 ? -14.305 12.75 5.109 1 98.69 114 ALA A C 1
ATOM 892 O O . ALA A 1 114 ? -13.523 11.797 5.121 1 98.69 114 ALA A O 1
ATOM 893 N N . ALA A 1 115 ? -14.539 13.516 6.145 1 98.75 115 ALA A N 1
ATOM 894 C CA . ALA A 1 115 ? -13.953 13.172 7.438 1 98.75 115 ALA A CA 1
ATOM 895 C C . ALA A 1 115 ? -14.414 11.797 7.906 1 98.75 115 ALA A C 1
ATOM 897 O O . ALA A 1 115 ? -13.609 10.984 8.359 1 98.75 115 ALA A O 1
ATOM 898 N N . VAL A 1 116 ? -15.68 11.562 7.781 1 98.56 116 VAL A N 1
ATOM 899 C CA . VAL A 1 116 ? -16.234 10.266 8.148 1 98.56 116 VAL A CA 1
ATOM 900 C C . VAL A 1 116 ? -15.625 9.18 7.254 1 98.56 116 VAL A C 1
ATOM 902 O O . VAL A 1 116 ? -15.328 8.078 7.723 1 98.56 116 VAL A O 1
ATOM 905 N N . GLY A 1 117 ? -15.5 9.516 6.004 1 98.69 117 GLY A N 1
ATOM 906 C CA . GLY A 1 117 ? -14.836 8.594 5.094 1 98.69 117 GLY A CA 1
ATOM 907 C C . GLY A 1 117 ? -13.445 8.203 5.547 1 98.69 117 GLY A C 1
ATOM 908 O O . GLY A 1 117 ? -13.086 7.023 5.531 1 98.69 117 GLY A O 1
ATOM 909 N N . GLY A 1 118 ? -12.695 9.172 5.938 1 98.75 118 GLY A N 1
ATOM 910 C CA . GLY A 1 118 ? -11.367 8.891 6.461 1 98.75 118 GLY A CA 1
ATOM 911 C C . GLY A 1 118 ? -11.383 7.949 7.652 1 98.75 118 GLY A C 1
ATOM 912 O O . GLY A 1 118 ? -10.57 7.031 7.738 1 98.75 118 GLY A O 1
ATOM 913 N N . LEU A 1 119 ? -12.266 8.156 8.547 1 98.69 119 LEU A N 1
ATOM 914 C CA . LEU A 1 119 ? -12.406 7.297 9.719 1 98.69 119 LEU A CA 1
ATOM 915 C C . LEU A 1 119 ? -12.75 5.867 9.305 1 98.69 119 LEU A C 1
ATOM 917 O O . LEU A 1 119 ? -12.203 4.91 9.859 1 98.69 119 LEU A O 1
ATOM 921 N N . LEU A 1 120 ? -13.641 5.773 8.398 1 98.75 120 LEU A N 1
ATOM 922 C CA . LEU A 1 120 ? -14.078 4.457 7.945 1 98.75 120 LEU A CA 1
ATOM 923 C C . LEU A 1 120 ? -12.953 3.736 7.211 1 98.75 120 LEU A C 1
ATOM 925 O O . LEU A 1 120 ? -12.812 2.516 7.324 1 98.75 120 LEU A O 1
ATOM 929 N N . VAL A 1 121 ? -12.172 4.453 6.449 1 98.75 121 VAL A N 1
ATOM 930 C CA . VAL A 1 121 ? -11.016 3.859 5.789 1 98.75 121 VAL A CA 1
ATOM 931 C C . VAL A 1 121 ? -10.008 3.389 6.836 1 98.75 121 VAL A C 1
ATOM 933 O O . VAL A 1 121 ? -9.375 2.342 6.676 1 98.75 121 VAL A O 1
ATOM 936 N N . PHE A 1 122 ? -9.844 4.168 7.871 1 98.81 122 PHE A N 1
ATOM 937 C CA . PHE A 1 122 ? -9.016 3.73 8.992 1 98.81 122 PHE A CA 1
ATOM 938 C C . PHE A 1 122 ? -9.523 2.404 9.547 1 98.81 122 PHE A C 1
ATOM 940 O O . PHE A 1 122 ? -8.742 1.474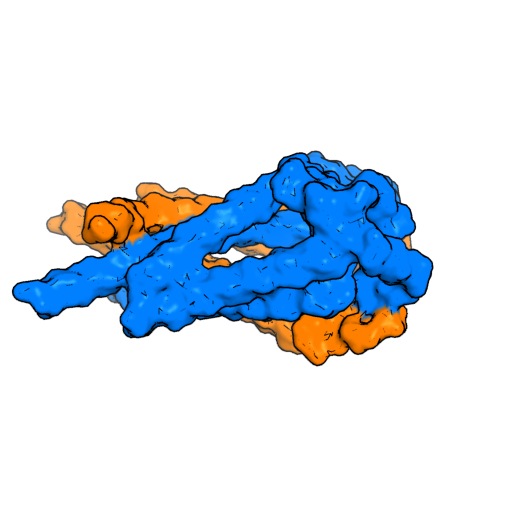 9.75 1 98.81 122 PHE A O 1
ATOM 947 N N . GLY A 1 123 ? -10.766 2.316 9.805 1 98.06 123 GLY A N 1
ATOM 948 C CA . GLY A 1 123 ? -11.367 1.075 10.266 1 98.06 123 GLY A CA 1
ATOM 949 C C . GLY A 1 123 ? -11.148 -0.085 9.312 1 98.06 123 GLY A C 1
ATOM 950 O O . GLY A 1 123 ? -10.836 -1.198 9.742 1 98.06 123 GLY A O 1
ATOM 951 N N . MET A 1 124 ? -11.328 0.162 8.078 1 97.12 124 MET A N 1
ATOM 952 C CA . MET A 1 124 ? -11.109 -0.869 7.066 1 97.12 124 MET A CA 1
ATOM 953 C C . MET A 1 124 ? -9.664 -1.362 7.094 1 97.12 124 MET A C 1
ATOM 955 O O . MET A 1 124 ? -9.414 -2.561 6.965 1 97.12 124 MET A O 1
ATOM 959 N N . SER A 1 125 ? -8.789 -0.399 7.262 1 97.88 125 SER A N 1
ATOM 960 C CA . SER A 1 125 ? -7.383 -0.774 7.309 1 97.88 125 SER A CA 1
ATOM 961 C C . SER A 1 125 ? -7.09 -1.677 8.5 1 97.88 125 SER A C 1
ATOM 963 O O . SER A 1 125 ? -6.238 -2.566 8.422 1 97.88 125 SER A O 1
ATOM 965 N N . LEU A 1 126 ? -7.734 -1.494 9.602 1 97.19 126 LEU A N 1
ATOM 966 C CA . LEU A 1 126 ? -7.582 -2.375 10.758 1 97.19 126 LEU A CA 1
ATOM 967 C C . LEU A 1 126 ? -8.039 -3.791 10.422 1 97.19 126 LEU A C 1
ATOM 969 O O . LEU A 1 126 ? -7.383 -4.766 10.797 1 97.19 126 LEU A O 1
ATOM 973 N N . VAL A 1 127 ? -9.109 -3.805 9.773 1 95.56 127 VAL A N 1
ATOM 974 C CA . VAL A 1 127 ? -9.633 -5.105 9.367 1 95.56 127 VAL A CA 1
ATOM 975 C C . VAL A 1 127 ? -8.641 -5.781 8.422 1 95.56 127 VAL A C 1
ATOM 977 O O . VAL A 1 127 ? -8.32 -6.961 8.586 1 95.56 127 VAL A O 1
ATOM 980 N N . THR A 1 128 ? -8.133 -5.043 7.461 1 96.44 128 THR A N 1
ATOM 981 C CA . THR A 1 128 ? -7.195 -5.621 6.5 1 96.44 128 THR A CA 1
ATOM 982 C C . THR A 1 128 ? -5.918 -6.07 7.199 1 96.44 128 THR A C 1
ATOM 984 O O . THR A 1 128 ? -5.371 -7.129 6.883 1 96.44 128 THR A O 1
ATOM 987 N N . LEU A 1 129 ? -5.477 -5.277 8.109 1 97.62 129 LEU A N 1
ATOM 988 C CA . LEU A 1 129 ? -4.254 -5.633 8.82 1 97.62 129 LEU A CA 1
ATOM 989 C C . LEU A 1 129 ? -4.469 -6.871 9.68 1 97.62 129 LEU A C 1
ATOM 991 O O . LEU A 1 129 ? -3.52 -7.602 9.977 1 97.62 129 LEU A O 1
ATOM 995 N N . SER A 1 130 ? -5.672 -7.137 10.086 1 96.81 130 SER A N 1
ATOM 996 C CA . SER A 1 130 ? -5.973 -8.336 10.867 1 96.81 130 SER A CA 1
ATOM 997 C C . SER A 1 130 ? -5.73 -9.602 10.047 1 96.81 130 SER A C 1
ATOM 999 O O . SER A 1 130 ? -5.547 -10.68 10.602 1 96.81 130 SER A O 1
ATOM 1001 N N . PHE A 1 131 ? -5.766 -9.461 8.727 1 96.25 131 PHE A N 1
ATOM 1002 C CA . PHE A 1 131 ? -5.52 -10.609 7.863 1 96.25 131 PHE A CA 1
ATOM 1003 C C . PHE A 1 131 ? -4.109 -11.148 8.062 1 96.25 131 PHE A C 1
ATOM 1005 O O . PHE A 1 131 ? -3.828 -12.305 7.742 1 96.25 131 PHE A O 1
ATOM 1012 N N . LEU A 1 132 ? -3.166 -10.281 8.539 1 95.94 132 LEU A N 1
ATOM 1013 C CA . LEU A 1 132 ? -1.809 -10.734 8.812 1 95.94 132 LEU A CA 1
ATOM 1014 C C . LEU A 1 132 ? -1.808 -11.812 9.898 1 95.94 132 LEU A C 1
ATOM 1016 O O . LEU A 1 132 ? -0.904 -12.648 9.945 1 95.94 132 LEU A O 1
ATOM 1020 N N . ILE A 1 133 ? -2.82 -11.828 10.688 1 95.25 133 ILE A N 1
ATOM 1021 C CA . ILE A 1 133 ? -2.916 -12.773 11.789 1 95.25 133 ILE A CA 1
ATOM 1022 C C . ILE A 1 133 ? -3.791 -13.953 11.383 1 95.25 133 ILE A C 1
ATOM 1024 O O . ILE A 1 133 ? -3.461 -15.109 11.664 1 95.25 133 ILE A O 1
ATOM 1028 N N . THR A 1 134 ? -4.797 -13.719 10.602 1 94.06 134 THR A N 1
ATOM 1029 C CA . THR A 1 134 ? -5.836 -14.719 10.414 1 94.06 134 THR A CA 1
ATOM 1030 C C . THR A 1 134 ? -5.578 -15.539 9.148 1 94.06 134 THR A C 1
ATOM 1032 O O . THR A 1 134 ? -6.008 -16.688 9.055 1 94.06 134 THR A O 1
ATOM 1035 N N . THR A 1 135 ? -4.871 -14.961 8.164 1 94.69 135 THR A N 1
ATOM 1036 C CA . THR A 1 135 ? -4.766 -15.594 6.852 1 94.69 135 THR A CA 1
ATOM 1037 C C . THR A 1 135 ? -3.402 -16.25 6.68 1 94.69 135 THR A C 1
ATOM 1039 O O . THR A 1 135 ? -2.387 -15.562 6.547 1 94.69 135 THR A O 1
ATOM 1042 N N . PRO A 1 136 ? -3.312 -17.5 6.629 1 93 136 PRO A N 1
ATOM 1043 C CA . PRO A 1 136 ? -2.025 -18.188 6.488 1 93 136 PRO A CA 1
ATOM 1044 C C . PRO A 1 136 ? -1.331 -17.875 5.164 1 93 136 PRO A C 1
ATOM 1046 O O . PRO A 1 136 ? -0.1 -17.891 5.094 1 93 136 PRO A O 1
ATOM 1049 N N . GLN A 1 137 ? -2.084 -17.516 4.125 1 91.81 137 GLN A N 1
ATOM 1050 C CA . GLN A 1 137 ? -1.556 -17.297 2.783 1 91.81 137 GLN A CA 1
ATOM 1051 C C . GLN A 1 137 ? -0.762 -16 2.705 1 91.81 137 GLN A C 1
ATOM 1053 O O . GLN A 1 137 ? -0.125 -15.719 1.689 1 91.81 137 GLN A O 1
ATOM 1058 N N . VAL A 1 138 ? -0.765 -15.227 3.758 1 94.75 138 VAL A N 1
ATOM 1059 C CA . VAL A 1 138 ? 0.022 -14 3.762 1 94.75 138 VAL A CA 1
ATOM 1060 C C . VAL A 1 138 ? 1.493 -14.328 4.004 1 94.75 138 VAL A C 1
ATOM 1062 O O . VAL A 1 138 ? 2.367 -13.477 3.807 1 94.75 138 VAL A O 1
ATOM 1065 N N . TRP A 1 139 ? 1.765 -15.508 4.363 1 94 139 TRP A N 1
ATOM 1066 C CA . TRP A 1 139 ? 3.125 -15.992 4.574 1 94 139 TRP A CA 1
ATOM 1067 C C . TRP A 1 139 ? 3.547 -16.938 3.445 1 94 139 TRP A C 1
ATOM 1069 O O . TRP A 1 139 ? 2.709 -17.609 2.852 1 94 139 TRP A O 1
ATOM 1079 N N . VAL A 1 140 ? 4.828 -16.969 3.172 1 92.06 140 VAL A N 1
ATOM 1080 C CA . VAL A 1 140 ? 5.344 -17.844 2.123 1 92.06 140 VAL A CA 1
ATOM 1081 C C . VAL A 1 140 ? 5.059 -19.297 2.477 1 92.06 140 VAL A C 1
ATOM 1083 O O . VAL A 1 140 ? 5.32 -19.734 3.602 1 92.06 140 VAL A O 1
ATOM 1086 N N . PRO A 1 141 ? 4.488 -19.984 1.501 1 88.56 141 PRO A N 1
ATOM 1087 C CA . PRO A 1 141 ? 4.207 -21.391 1.776 1 88.56 141 PRO A CA 1
ATOM 1088 C C . PRO A 1 141 ? 5.469 -22.25 1.773 1 88.56 141 PRO A C 1
ATOM 1090 O O . PRO A 1 141 ? 6.492 -21.859 1.214 1 88.56 141 PRO A O 1
ATOM 1093 N N . ASP A 1 142 ? 5.324 -23.359 2.402 1 88.44 142 ASP A N 1
ATOM 1094 C CA . ASP A 1 142 ? 6.422 -24.328 2.438 1 88.44 142 ASP A CA 1
ATOM 1095 C C . ASP A 1 142 ? 6.395 -25.234 1.21 1 88.44 142 ASP A C 1
ATOM 1097 O O . ASP A 1 142 ? 5.777 -26.297 1.234 1 88.44 142 ASP A O 1
ATOM 1101 N N . LEU A 1 143 ? 7.051 -24.812 0.162 1 85.62 143 LEU A N 1
ATOM 1102 C CA . LEU A 1 143 ? 7.043 -25.594 -1.075 1 85.62 143 LEU A CA 1
ATOM 1103 C C . LEU A 1 143 ? 8.445 -26.094 -1.406 1 85.62 143 LEU A C 1
ATOM 1105 O O . LEU A 1 143 ? 8.781 -26.281 -2.578 1 85.62 143 LEU A O 1
ATOM 1109 N N . GLY A 1 144 ? 9.312 -26.062 -0.317 1 81.88 144 GLY A N 1
ATOM 1110 C CA . GLY A 1 144 ? 10.609 -26.672 -0.529 1 81.88 144 GLY A CA 1
ATOM 1111 C C . GLY A 1 144 ? 11.766 -25.703 -0.353 1 81.88 144 GLY A C 1
ATOM 1112 O O . GLY A 1 144 ? 12.922 -26.125 -0.251 1 81.88 144 GLY A O 1
ATOM 1113 N N . ASP A 1 145 ? 11.469 -24.5 -0.416 1 83.81 145 ASP A N 1
ATOM 1114 C CA . ASP A 1 145 ? 12.523 -23.516 -0.163 1 83.81 145 ASP A CA 1
ATOM 1115 C C . ASP A 1 145 ? 12.742 -23.328 1.335 1 83.81 145 ASP A C 1
ATOM 1117 O O . ASP A 1 145 ? 11.945 -23.797 2.15 1 83.81 145 ASP A O 1
ATOM 1121 N N . ALA A 1 146 ? 13.875 -22.781 1.746 1 82.81 146 ALA A N 1
ATOM 1122 C CA . ALA A 1 146 ? 14.25 -22.625 3.146 1 82.81 146 ALA A CA 1
ATOM 1123 C C . ALA A 1 146 ? 13.398 -21.562 3.832 1 82.81 146 ALA A C 1
ATOM 1125 O O . ALA A 1 146 ? 13.055 -21.688 5.008 1 82.81 146 ALA A O 1
ATOM 1126 N N . GLU A 1 147 ? 12.992 -20.516 3.096 1 86.06 147 GLU A N 1
ATOM 1127 C CA . GLU A 1 147 ? 12.281 -19.375 3.67 1 86.06 147 GLU A CA 1
ATOM 1128 C C . GLU A 1 14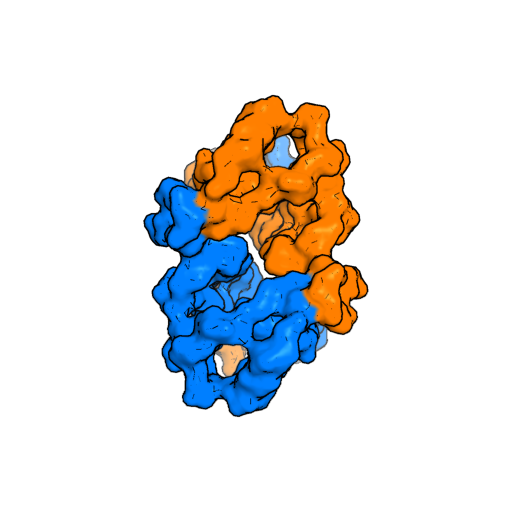7 ? 10.766 -19.562 3.566 1 86.06 147 GLU A C 1
ATOM 1130 O O . GLU A 1 147 ? 10.195 -19.406 2.486 1 86.06 147 GLU A O 1
ATOM 1135 N N . HIS A 1 148 ? 10.164 -19.875 4.715 1 87.31 148 HIS A N 1
ATOM 1136 C CA . HIS A 1 148 ? 8.719 -20.031 4.758 1 87.31 148 HIS A CA 1
ATOM 1137 C C . HIS A 1 148 ? 8.156 -19.641 6.125 1 87.31 148 HIS A C 1
ATOM 1139 O O . HIS A 1 148 ? 8.883 -19.672 7.121 1 87.31 148 HIS A O 1
ATOM 1145 N N . GLY A 1 149 ? 6.887 -19.297 6.047 1 87.62 149 GLY A N 1
ATOM 1146 C CA . GLY A 1 149 ? 6.262 -18.938 7.309 1 87.62 149 GLY A CA 1
ATOM 1147 C C . GLY A 1 149 ? 6.742 -17.594 7.852 1 87.62 149 GLY A C 1
ATOM 1148 O O . GLY A 1 149 ? 7.48 -16.875 7.18 1 87.62 149 GLY A O 1
ATOM 1149 N N . PHE A 1 150 ? 6.234 -17.281 9.023 1 90.56 150 PHE A N 1
ATOM 1150 C CA . PHE A 1 150 ? 6.664 -16.047 9.664 1 90.56 150 PHE A CA 1
ATOM 1151 C C . PHE A 1 150 ? 8.172 -16.031 9.859 1 90.56 150 PHE A C 1
ATOM 1153 O O . PHE A 1 150 ? 8.766 -17.031 10.281 1 90.56 150 PHE A O 1
ATOM 1160 N N . PRO A 1 151 ? 8.789 -14.953 9.383 1 93.56 151 PRO A N 1
ATOM 1161 C CA . PRO A 1 151 ? 8.328 -13.602 9.047 1 93.56 151 PRO A CA 1
ATOM 1162 C C . PRO A 1 151 ? 8.367 -13.32 7.551 1 93.56 151 PRO A C 1
ATOM 1164 O O . PRO A 1 151 ? 8.406 -12.156 7.137 1 93.56 151 PRO A O 1
ATOM 1167 N N . TYR A 1 152 ? 8.414 -14.32 6.762 1 94.88 152 TYR A N 1
ATOM 1168 C CA . TYR A 1 152 ? 8.531 -14.18 5.316 1 94.88 152 TYR A CA 1
ATOM 1169 C C . TYR A 1 152 ? 7.172 -13.914 4.68 1 94.88 152 TYR A C 1
ATOM 1171 O O . TYR A 1 152 ? 6.398 -14.836 4.441 1 94.88 152 TYR A O 1
ATOM 1179 N N . LEU A 1 153 ? 6.977 -12.688 4.305 1 95.19 153 LEU A N 1
ATOM 1180 C CA . LEU A 1 153 ? 5.711 -12.25 3.727 1 95.19 153 LEU A CA 1
ATOM 1181 C C . LEU A 1 153 ? 5.59 -12.703 2.277 1 95.19 153 LEU A C 1
ATOM 1183 O O . LEU A 1 153 ? 6.523 -12.539 1.488 1 95.19 153 LEU A O 1
ATOM 1187 N N . SER A 1 154 ? 4.445 -13.258 1.917 1 94 154 SER A N 1
ATOM 1188 C CA . SER A 1 154 ? 4.117 -13.508 0.518 1 94 154 SER A CA 1
ATOM 1189 C C . SER A 1 154 ? 3.703 -12.219 -0.192 1 94 154 SER A C 1
ATOM 1191 O O . SER A 1 154 ? 3.719 -11.141 0.406 1 94 154 SER A O 1
ATOM 1193 N N . GLY A 1 155 ? 3.371 -12.375 -1.434 1 92.19 155 GLY A N 1
ATOM 1194 C CA . GLY A 1 155 ? 2.83 -11.227 -2.143 1 92.19 155 GLY A CA 1
ATOM 1195 C C . GLY A 1 155 ? 1.593 -10.648 -1.482 1 92.19 155 GLY A C 1
ATOM 1196 O O . GLY A 1 155 ? 1.473 -9.43 -1.34 1 92.19 155 GLY A O 1
ATOM 1197 N N . ARG A 1 156 ? 0.713 -11.523 -1.016 1 92.81 156 ARG A N 1
ATOM 1198 C CA . ARG A 1 156 ? -0.493 -11.109 -0.304 1 92.81 156 ARG A CA 1
ATOM 1199 C C . ARG A 1 156 ? -0.144 -10.375 0.988 1 92.81 156 ARG A C 1
ATOM 1201 O O . ARG A 1 156 ? -0.77 -9.375 1.326 1 92.81 156 ARG A O 1
ATOM 1208 N N . GLY A 1 157 ? 0.833 -10.953 1.623 1 95.62 157 GLY A N 1
ATOM 1209 C CA . GLY A 1 157 ? 1.236 -10.359 2.889 1 95.62 157 GLY A CA 1
ATOM 1210 C C . GLY A 1 157 ? 1.799 -8.961 2.738 1 95.62 157 GLY A C 1
ATOM 1211 O O . GLY A 1 157 ? 1.501 -8.078 3.545 1 95.62 157 GLY A O 1
ATOM 1212 N N . ARG A 1 158 ? 2.633 -8.758 1.789 1 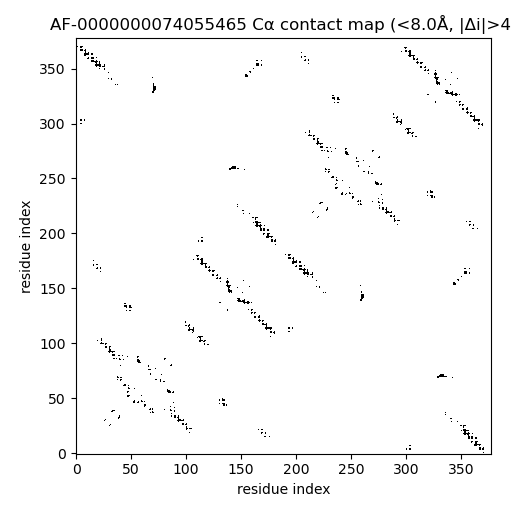96.44 158 ARG A N 1
ATOM 1213 C CA . ARG A 1 158 ? 3.193 -7.43 1.536 1 96.44 158 ARG A CA 1
ATOM 1214 C C . ARG A 1 158 ? 2.098 -6.434 1.168 1 96.44 158 ARG A C 1
ATOM 1216 O O . ARG A 1 158 ? 2.152 -5.27 1.565 1 96.44 158 ARG A O 1
ATOM 1223 N N . LEU A 1 159 ? 1.137 -6.895 0.405 1 95.88 159 LEU A N 1
ATOM 1224 C CA . LEU A 1 159 ? -0.009 -6.066 0.038 1 95.88 159 LEU A CA 1
ATOM 1225 C C . LEU A 1 159 ? -0.76 -5.598 1.279 1 95.88 159 LEU A C 1
ATOM 1227 O O . LEU A 1 159 ? -1.094 -4.418 1.399 1 95.88 159 LEU A O 1
ATOM 1231 N N . VAL A 1 160 ? -1.001 -6.516 2.176 1 96.88 160 VAL A N 1
ATOM 1232 C CA . VAL A 1 160 ? -1.756 -6.219 3.391 1 96.88 160 VAL A CA 1
ATOM 1233 C C . VAL A 1 160 ? -0.939 -5.301 4.297 1 96.88 160 VAL A C 1
ATOM 1235 O O . VAL A 1 160 ? -1.479 -4.367 4.891 1 96.88 160 VAL A O 1
ATOM 1238 N N . LEU A 1 161 ? 0.339 -5.547 4.395 1 97.81 161 LEU A N 1
ATOM 1239 C CA . LEU A 1 161 ? 1.206 -4.766 5.27 1 97.81 161 LEU A CA 1
ATOM 1240 C C . LEU A 1 161 ? 1.186 -3.291 4.879 1 97.81 161 LEU A C 1
ATOM 1242 O O . LEU A 1 161 ? 1.251 -2.414 5.742 1 97.81 161 LEU A O 1
ATOM 1246 N N . LYS A 1 162 ? 1.075 -3.041 3.656 1 97.75 162 LYS A N 1
ATOM 1247 C CA . LYS A 1 162 ? 1.103 -1.663 3.17 1 97.75 162 LYS A CA 1
ATOM 1248 C C . LYS A 1 162 ? -0.124 -0.889 3.645 1 97.75 162 LYS A C 1
ATOM 1250 O O . LYS A 1 162 ? -0.145 0.343 3.596 1 97.75 162 LYS A O 1
ATOM 1255 N N . ASP A 1 163 ? -1.078 -1.618 4.113 1 98.31 163 ASP A N 1
ATOM 1256 C CA . ASP A 1 163 ? -2.26 -0.942 4.641 1 98.31 163 ASP A CA 1
ATOM 1257 C C . ASP A 1 163 ? -1.961 -0.273 5.977 1 98.31 163 ASP A C 1
ATOM 1259 O O . ASP A 1 163 ? -2.768 0.515 6.477 1 98.31 163 ASP A O 1
ATOM 1263 N N . ALA A 1 164 ? -0.81 -0.578 6.523 1 98.44 164 ALA A N 1
ATOM 1264 C CA . ALA A 1 164 ? -0.367 0.174 7.695 1 98.44 164 ALA A CA 1
ATOM 1265 C C . ALA A 1 164 ? -0.169 1.649 7.359 1 98.44 164 ALA A C 1
ATOM 1267 O O . ALA A 1 164 ? -0.474 2.525 8.172 1 98.44 164 ALA A O 1
ATOM 1268 N N . VAL A 1 165 ? 0.366 1.889 6.188 1 98.62 165 VAL A N 1
ATOM 1269 C CA . VAL A 1 165 ? 0.524 3.266 5.73 1 98.62 165 VAL A CA 1
ATOM 1270 C C . VAL A 1 165 ? -0.846 3.881 5.453 1 98.62 165 VAL A C 1
ATOM 1272 O O . VAL A 1 165 ? -1.099 5.035 5.812 1 98.62 165 VAL A O 1
ATOM 1275 N N . MET A 1 166 ? -1.713 3.055 4.836 1 98.44 166 MET A N 1
ATOM 1276 C CA . MET A 1 166 ? -3.057 3.531 4.516 1 98.44 166 MET A CA 1
ATOM 1277 C C . MET A 1 166 ? -3.809 3.926 5.781 1 98.44 166 MET A C 1
ATOM 1279 O O . MET A 1 166 ? -4.582 4.887 5.777 1 98.44 166 MET A O 1
ATOM 1283 N N . MET A 1 167 ? -3.547 3.219 6.809 1 98.69 167 MET A N 1
ATOM 1284 C CA . MET A 1 167 ? -4.199 3.49 8.086 1 98.69 167 MET A CA 1
ATOM 1285 C C . MET A 1 167 ? -3.885 4.906 8.57 1 98.69 167 MET A C 1
ATOM 1287 O O . MET A 1 167 ? -4.797 5.676 8.875 1 98.69 167 MET A O 1
ATOM 1291 N N . GLY A 1 168 ? -2.637 5.234 8.648 1 98.75 168 GLY A N 1
ATOM 1292 C CA . GLY A 1 168 ? -2.238 6.578 9.039 1 98.75 168 GLY A CA 1
ATOM 1293 C C . GLY A 1 168 ? -2.688 7.645 8.055 1 98.75 168 GLY A C 1
ATOM 1294 O O . GLY A 1 168 ? -3.186 8.695 8.461 1 98.75 168 GLY A O 1
ATOM 1295 N N . ALA A 1 169 ? -2.535 7.379 6.797 1 98.75 169 ALA A N 1
ATOM 1296 C CA . ALA A 1 169 ? -2.918 8.312 5.738 1 98.75 169 ALA A CA 1
ATOM 1297 C C . ALA A 1 169 ? -4.398 8.664 5.828 1 98.75 169 ALA A C 1
ATOM 1299 O O . ALA A 1 169 ? -4.781 9.82 5.625 1 98.75 169 ALA A O 1
ATOM 1300 N N . ALA A 1 170 ? -5.18 7.676 6.113 1 98.88 170 ALA A N 1
ATOM 1301 C CA . ALA A 1 170 ? -6.621 7.887 6.23 1 98.88 170 ALA A CA 1
ATOM 1302 C C . ALA A 1 170 ? -6.941 8.844 7.375 1 98.88 170 ALA A C 1
ATOM 1304 O O . ALA A 1 170 ? -7.801 9.719 7.234 1 98.88 170 ALA A O 1
ATOM 1305 N N . LEU A 1 171 ? -6.25 8.703 8.445 1 98.88 171 LEU A N 1
ATOM 1306 C CA . LEU A 1 171 ? -6.484 9.57 9.594 1 98.88 171 LEU A CA 1
ATOM 1307 C C . LEU A 1 171 ? -6.004 10.992 9.305 1 98.88 171 LEU A C 1
ATOM 1309 O O . LEU A 1 171 ? -6.598 11.961 9.781 1 98.88 171 LEU A O 1
ATOM 1313 N N . VAL A 1 172 ? -4.918 11.086 8.586 1 98.81 172 VAL A N 1
ATOM 1314 C CA . VAL A 1 172 ? -4.445 12.406 8.18 1 98.81 172 VAL A CA 1
ATOM 1315 C C . VAL A 1 172 ? -5.523 13.117 7.359 1 98.81 172 VAL A C 1
ATOM 1317 O O . VAL A 1 172 ? -5.812 14.289 7.586 1 98.81 172 VAL A O 1
ATOM 1320 N N . CYS A 1 173 ? -6.113 12.375 6.434 1 98.81 173 CYS A N 1
ATOM 1321 C CA . CYS A 1 173 ? -7.172 12.945 5.609 1 98.81 173 CYS A CA 1
ATOM 1322 C C . CYS A 1 173 ? -8.398 13.281 6.449 1 98.81 173 CYS A C 1
ATOM 1324 O O . CYS A 1 173 ? -9.055 14.297 6.219 1 98.81 173 CYS A O 1
ATOM 1326 N N . MET A 1 174 ? -8.695 12.422 7.395 1 98.81 174 MET A N 1
ATOM 1327 C CA . MET A 1 174 ? -9.812 12.68 8.297 1 98.81 174 MET A CA 1
ATOM 1328 C C . MET A 1 174 ? -9.617 13.992 9.047 1 98.81 174 MET A C 1
ATOM 1330 O O . MET A 1 174 ? -10.516 14.836 9.078 1 98.81 174 MET A O 1
ATOM 1334 N N . ALA A 1 175 ? -8.461 14.133 9.648 1 98.69 175 ALA A N 1
ATOM 1335 C CA . ALA A 1 175 ? -8.172 15.328 10.43 1 98.69 175 ALA A CA 1
ATOM 1336 C C . ALA A 1 175 ? -8.234 16.578 9.562 1 98.69 175 ALA A C 1
ATOM 1338 O O . ALA A 1 175 ? -8.781 17.609 9.969 1 98.69 175 ALA A O 1
ATOM 1339 N N . ASP A 1 176 ? -7.684 16.469 8.383 1 98.62 176 ASP A N 1
ATOM 1340 C CA . ASP A 1 176 ? -7.703 17.594 7.441 1 98.62 176 ASP A CA 1
ATOM 1341 C C . ASP A 1 176 ? -9.133 17.984 7.09 1 98.62 176 ASP A C 1
ATOM 1343 O O . ASP A 1 176 ? -9.469 19.172 7.051 1 98.62 176 ASP A O 1
ATOM 1347 N N . SER A 1 177 ? -9.93 17.016 6.809 1 98.69 177 SER A N 1
ATOM 1348 C CA . SER A 1 177 ? -11.328 17.266 6.449 1 98.69 177 SER A CA 1
ATOM 1349 C C . SER A 1 177 ? -12.102 17.859 7.621 1 98.69 177 SER A C 1
ATOM 1351 O O . SER A 1 177 ? -12.93 18.75 7.434 1 98.69 177 SER A O 1
ATOM 1353 N N . ALA A 1 178 ? -11.852 17.328 8.766 1 98.56 178 ALA A N 1
ATOM 1354 C CA . ALA A 1 178 ? -12.508 17.859 9.961 1 98.56 178 ALA A CA 1
ATOM 1355 C C . ALA A 1 178 ? -12.141 19.312 10.188 1 98.56 178 ALA A C 1
ATOM 1357 O O . ALA A 1 178 ? -13.008 20.141 10.5 1 98.56 178 ALA A O 1
ATOM 1358 N N . LYS A 1 179 ? -10.898 19.641 10.031 1 98.06 179 LYS A N 1
ATOM 1359 C CA . LYS A 1 179 ? -10.453 21.031 10.188 1 98.06 179 LYS A CA 1
ATOM 1360 C C . LYS A 1 179 ? -11.148 21.938 9.172 1 98.06 179 LYS A C 1
ATOM 1362 O O . LYS A 1 179 ? -11.57 23.047 9.516 1 98.06 179 LYS A O 1
ATOM 1367 N N . LYS A 1 180 ? -11.18 21.453 7.977 1 97.62 180 LYS A N 1
ATOM 1368 C CA . LYS A 1 180 ? -11.844 22.25 6.941 1 97.62 180 LYS A CA 1
ATOM 1369 C C . LYS A 1 180 ? -13.312 22.484 7.293 1 97.62 180 LYS A C 1
ATOM 1371 O O . LYS A 1 180 ? -13.82 23.594 7.121 1 97.62 180 LYS A O 1
ATOM 1376 N N . TYR A 1 181 ? -13.992 21.484 7.707 1 97.75 181 TYR A N 1
ATOM 1377 C CA . TYR A 1 181 ? -15.391 21.594 8.109 1 97.75 181 TYR A CA 1
ATOM 1378 C C . TYR A 1 181 ? -15.555 22.625 9.219 1 97.75 181 TYR A C 1
ATOM 1380 O O . TYR A 1 181 ? -16.453 23.469 9.148 1 97.75 181 TYR A O 1
ATOM 1388 N N . LEU A 1 182 ? -14.688 22.562 10.242 1 96.94 182 LEU A N 1
ATOM 1389 C CA . LEU A 1 182 ? -14.766 23.469 11.391 1 96.94 182 LEU A CA 1
ATOM 1390 C C . LEU A 1 182 ? -14.484 24.906 10.969 1 96.94 182 LEU A C 1
ATOM 1392 O O . LEU A 1 182 ? -15.125 25.828 11.461 1 96.94 182 LEU A O 1
ATOM 1396 N N . ARG A 1 183 ? -13.57 25.031 10.078 1 96.31 183 ARG A N 1
ATOM 1397 C CA . ARG A 1 183 ? -13.266 26.359 9.562 1 96.31 183 ARG A CA 1
ATOM 1398 C C . ARG A 1 183 ? -14.461 26.953 8.828 1 96.31 183 ARG A C 1
ATOM 1400 O O . ARG A 1 183 ? -14.75 28.141 8.961 1 96.31 183 ARG A O 1
ATOM 1407 N N . ARG A 1 184 ? -15.133 26.156 8.086 1 94.81 184 ARG A N 1
ATOM 1408 C CA . ARG A 1 184 ? -16.297 26.609 7.348 1 94.81 184 ARG A CA 1
ATOM 1409 C C . ARG A 1 184 ? -17.453 26.969 8.297 1 94.81 184 ARG A C 1
ATOM 1411 O O . ARG A 1 184 ? -18.203 27.906 8.039 1 94.81 184 ARG A O 1
ATOM 1418 N N . ARG A 1 185 ? -17.609 26.234 9.266 1 92.31 185 ARG A N 1
ATOM 1419 C CA . ARG A 1 185 ? -18.656 26.469 10.25 1 92.31 185 ARG A CA 1
ATOM 1420 C C . ARG A 1 185 ? -18.438 27.797 10.977 1 92.31 185 ARG A C 1
ATOM 1422 O O . ARG A 1 185 ? -19.391 28.531 11.258 1 92.31 185 ARG A O 1
ATOM 1429 N N . VAL A 1 186 ? -17.219 28.016 11.344 1 89.88 186 VAL A N 1
ATOM 1430 C CA . VAL A 1 186 ? -16.891 29.266 12.023 1 89.88 186 VAL A CA 1
ATOM 1431 C C . VAL A 1 186 ? -17.109 30.438 11.078 1 89.88 186 VAL A C 1
ATOM 1433 O O . VAL A 1 186 ? -17.625 31.484 11.492 1 89.88 186 VAL A O 1
ATOM 1436 N N . ALA A 1 187 ? -16.906 30.266 9.852 1 91 187 ALA A N 1
ATOM 1437 C CA . ALA A 1 187 ? -17.094 31.328 8.867 1 91 187 ALA A CA 1
ATOM 1438 C C . ALA A 1 187 ? -18.562 31.578 8.594 1 91 187 ALA A C 1
ATOM 1440 O O . ALA A 1 187 ? -18.969 32.688 8.219 1 91 187 ALA A O 1
ATOM 1441 N N . ALA A 1 188 ? -19.312 30.672 8.695 1 89.69 188 ALA A N 1
ATOM 1442 C CA . ALA A 1 188 ? -20.75 30.766 8.414 1 89.69 188 ALA A CA 1
ATOM 1443 C C . ALA A 1 188 ? -21.484 31.391 9.602 1 89.69 188 ALA A C 1
ATOM 1445 O O . ALA A 1 188 ? -22.609 31.875 9.445 1 89.69 188 ALA A O 1
ATOM 1446 N N . ASN A 1 189 ? -20.938 31.281 10.797 1 77.56 189 ASN A N 1
ATOM 1447 C CA . ASN A 1 189 ? -21.547 31.891 11.969 1 77.56 189 ASN A CA 1
ATOM 1448 C C . ASN A 1 189 ? -21.062 33.312 12.18 1 77.56 189 ASN A C 1
ATOM 1450 O O . ASN A 1 189 ? -21.766 34.156 12.758 1 77.56 189 ASN A O 1
ATOM 1454 N N . MET B 1 1 ? -22.25 17.688 17.219 1 66.25 1 MET B N 1
ATOM 1455 C CA . MET B 1 1 ? -21.688 17.453 15.891 1 66.25 1 MET B CA 1
ATOM 1456 C C . MET B 1 1 ? -20.344 18.156 15.734 1 66.25 1 MET B C 1
ATOM 1458 O O . MET B 1 1 ? -19.359 17.531 15.344 1 66.25 1 MET B O 1
ATOM 1462 N N . ALA B 1 2 ? -20.281 19.281 16.359 1 79.12 2 ALA B N 1
ATOM 1463 C CA . ALA B 1 2 ? -19.047 20.062 16.297 1 79.12 2 ALA B CA 1
ATOM 1464 C C . ALA B 1 2 ? -17.969 19.438 17.188 1 79.12 2 ALA B C 1
ATOM 1466 O O . ALA B 1 2 ? -16.797 19.422 16.828 1 79.12 2 ALA B O 1
ATOM 1467 N N . SER B 1 3 ? -18.469 18.812 18.172 1 91.12 3 SER B N 1
ATOM 1468 C CA . SER B 1 3 ? -17.5 18.281 19.125 1 91.12 3 SER B CA 1
ATOM 1469 C C . SER B 1 3 ? -16.766 17.078 18.547 1 91.12 3 SER B C 1
ATOM 1471 O O . SER B 1 3 ? -15.555 16.922 18.734 1 91.12 3 SER B O 1
ATOM 1473 N N . VAL B 1 4 ? -17.484 16.234 17.812 1 95.19 4 VAL B N 1
ATOM 1474 C CA . VAL B 1 4 ? -16.875 15.039 17.25 1 95.19 4 VAL B CA 1
ATOM 1475 C C . VAL B 1 4 ? -15.844 15.43 16.188 1 95.19 4 VAL B C 1
ATOM 1477 O O . VAL B 1 4 ? -14.75 14.852 16.141 1 95.19 4 VAL B O 1
ATOM 1480 N N . PHE B 1 5 ? -16.141 16.391 15.391 1 96.56 5 PHE B N 1
ATOM 1481 C CA . PHE B 1 5 ? -15.227 16.828 14.344 1 96.56 5 PHE B CA 1
ATOM 1482 C C . PHE B 1 5 ? -14.023 17.547 14.945 1 96.56 5 PHE B C 1
ATOM 1484 O O . PHE B 1 5 ? -12.922 17.516 14.391 1 96.56 5 PHE B O 1
ATOM 1491 N N . GLN B 1 6 ? -14.25 18.219 16.094 1 97 6 GLN B N 1
ATOM 1492 C CA . GLN B 1 6 ? -13.109 18.797 16.812 1 97 6 GLN B CA 1
ATOM 1493 C C . GLN B 1 6 ? -12.164 17.703 17.297 1 97 6 GLN B C 1
ATOM 1495 O O . GLN B 1 6 ? -10.938 17.859 17.219 1 97 6 GLN B O 1
ATOM 1500 N N . LEU B 1 7 ? -12.781 16.656 17.812 1 96.88 7 LEU B N 1
ATOM 1501 C CA . LEU B 1 7 ? -11.977 15.508 18.234 1 96.88 7 LEU B CA 1
ATOM 1502 C C . LEU B 1 7 ? -11.188 14.938 17.062 1 96.88 7 LEU B C 1
ATOM 1504 O O . LEU B 1 7 ? -10 14.625 17.203 1 96.88 7 LEU B O 1
ATOM 1508 N N . MET B 1 8 ? -11.797 14.797 15.898 1 97.38 8 MET B N 1
ATOM 1509 C CA . MET B 1 8 ? -11.125 14.305 14.695 1 97.38 8 MET B CA 1
ATOM 1510 C C . MET B 1 8 ? -9.984 15.227 14.281 1 97.38 8 MET B C 1
ATOM 1512 O O . MET B 1 8 ? -8.898 14.758 13.945 1 97.38 8 MET B O 1
ATOM 1516 N N . ALA B 1 9 ? -10.234 16.422 14.328 1 97.12 9 ALA B N 1
ATOM 1517 C CA . ALA B 1 9 ? -9.227 17.406 13.953 1 97.12 9 ALA B CA 1
ATOM 1518 C C . ALA B 1 9 ? -8.023 17.344 14.883 1 97.12 9 ALA B C 1
ATOM 1520 O O . ALA B 1 9 ? -6.879 17.5 14.445 1 97.12 9 ALA B O 1
ATOM 1521 N N . ASP B 1 10 ? -8.266 17.094 16.125 1 97 10 ASP B N 1
ATOM 1522 C CA . ASP B 1 10 ? -7.227 17.125 17.156 1 97 10 ASP B CA 1
ATOM 1523 C C . ASP B 1 10 ? -6.348 15.883 17.078 1 97 10 ASP B C 1
ATOM 1525 O O . ASP B 1 10 ? -5.328 15.797 17.766 1 97 10 ASP B O 1
ATOM 1529 N N . THR B 1 11 ? -6.684 14.945 16.266 1 97 11 THR B N 1
ATOM 1530 C CA . THR B 1 11 ? -5.91 13.711 16.156 1 97 11 THR B CA 1
ATOM 1531 C C . THR B 1 11 ? -4.828 13.844 15.094 1 97 11 THR B C 1
ATOM 1533 O O . THR B 1 11 ? -4.184 12.852 14.734 1 97 11 THR B O 1
ATOM 1536 N N . GLU B 1 12 ? -4.625 15 14.602 1 97.25 12 GLU B N 1
ATOM 1537 C CA . GLU B 1 12 ? -3.719 15.211 13.469 1 97.25 12 GLU B CA 1
ATOM 1538 C C . GLU B 1 12 ? -2.305 14.742 13.805 1 97.25 12 GLU B C 1
ATOM 1540 O O . GLU B 1 12 ? -1.669 14.055 13.008 1 97.25 12 GLU B O 1
ATOM 1545 N N . THR B 1 13 ? -1.808 15.125 14.992 1 97.12 13 THR B N 1
ATOM 1546 C CA . THR B 1 13 ? -0.454 14.75 15.383 1 97.12 13 THR B CA 1
ATOM 1547 C C . THR B 1 13 ? -0.327 13.234 15.484 1 97.12 13 THR B C 1
ATOM 1549 O O . THR B 1 13 ? 0.671 12.656 15.055 1 97.12 13 THR B O 1
ATOM 1552 N N . PHE B 1 14 ? -1.307 12.672 16.094 1 98.38 14 PHE B N 1
ATOM 1553 C CA . PHE B 1 14 ? -1.344 11.211 16.188 1 98.38 14 PHE B CA 1
ATOM 1554 C C . PHE B 1 14 ? -1.389 10.586 14.789 1 98.38 14 PHE B C 1
ATOM 1556 O O . PHE B 1 14 ? -0.701 9.602 14.531 1 98.38 14 PHE B O 1
ATOM 1563 N N . ALA B 1 15 ? -2.211 11.133 13.906 1 98.69 15 ALA B N 1
ATOM 1564 C CA . ALA B 1 15 ? -2.369 10.633 12.547 1 98.69 15 ALA B CA 1
ATOM 1565 C C . ALA B 1 15 ? -1.04 10.648 11.797 1 98.69 15 ALA B C 1
ATOM 1567 O O . ALA B 1 15 ? -0.677 9.672 11.141 1 98.69 15 ALA B O 1
ATOM 1568 N N . VAL B 1 16 ? -0.32 11.703 11.914 1 98.62 16 VAL B N 1
ATOM 1569 C CA . VAL B 1 16 ? 0.96 11.844 11.227 1 98.62 16 VAL B CA 1
ATOM 1570 C C . VAL B 1 16 ? 1.966 10.852 11.812 1 98.62 16 VAL B C 1
ATOM 1572 O O . VAL B 1 16 ? 2.725 10.219 11.07 1 98.62 16 VAL B O 1
ATOM 1575 N N . SER B 1 17 ? 1.975 10.688 13.133 1 98.56 17 SER B N 1
ATOM 1576 C CA . SER B 1 17 ? 2.867 9.727 13.766 1 98.56 17 SER B CA 1
ATOM 1577 C C . SER B 1 17 ? 2.553 8.305 13.328 1 98.56 17 SER B C 1
ATOM 1579 O O . SER B 1 17 ? 3.461 7.496 13.125 1 98.56 17 SER B O 1
ATOM 1581 N N . LEU B 1 18 ? 1.288 8.031 13.273 1 98.69 18 LEU B N 1
ATOM 1582 C CA . LEU B 1 18 ? 0.876 6.711 12.82 1 98.69 18 LEU B CA 1
ATOM 1583 C C . LEU B 1 18 ? 1.297 6.473 11.375 1 98.69 18 LEU B C 1
ATOM 1585 O O . LEU B 1 18 ? 1.691 5.359 11.016 1 98.69 18 LEU B O 1
ATOM 1589 N N . THR B 1 19 ? 1.137 7.48 10.555 1 98.81 19 THR B N 1
ATOM 1590 C CA . THR B 1 19 ? 1.582 7.402 9.172 1 98.81 19 THR B CA 1
ATOM 1591 C C . THR B 1 19 ? 3.076 7.102 9.102 1 98.81 19 THR B C 1
ATOM 1593 O O . THR B 1 19 ? 3.504 6.23 8.344 1 98.81 19 THR B O 1
ATOM 1596 N N . ARG B 1 20 ? 3.818 7.801 9.898 1 98.81 20 ARG B N 1
ATOM 1597 C CA . ARG B 1 20 ? 5.262 7.598 9.945 1 98.81 20 ARG B CA 1
ATOM 1598 C C . ARG B 1 20 ? 5.602 6.18 10.391 1 98.81 20 ARG B C 1
ATOM 1600 O O . ARG B 1 20 ? 6.48 5.535 9.82 1 98.81 20 ARG B O 1
ATOM 1607 N N . LEU B 1 21 ? 4.957 5.762 11.391 1 98.75 21 LEU B N 1
ATOM 1608 C CA . LEU B 1 21 ? 5.176 4.402 11.875 1 98.75 21 LEU B CA 1
ATOM 1609 C C . LEU B 1 21 ? 4.848 3.381 10.797 1 98.75 21 LEU B C 1
ATOM 1611 O O . LEU B 1 21 ? 5.566 2.393 10.633 1 98.75 21 LEU B O 1
ATOM 1615 N N . GLY B 1 22 ? 3.725 3.6 10.125 1 98.75 22 GLY B N 1
ATOM 1616 C CA . GLY B 1 22 ? 3.377 2.719 9.023 1 98.75 22 GLY B CA 1
ATOM 1617 C C . GLY B 1 22 ? 4.449 2.648 7.953 1 98.75 22 GLY B C 1
ATOM 1618 O O . GLY B 1 22 ? 4.805 1.561 7.496 1 98.75 22 GLY B O 1
ATOM 1619 N N . LEU B 1 23 ? 4.961 3.789 7.555 1 98.81 23 LEU B N 1
ATOM 1620 C CA . LEU B 1 23 ? 6.031 3.834 6.566 1 98.81 23 LEU B CA 1
ATOM 1621 C C . LEU B 1 23 ? 7.25 3.059 7.047 1 98.81 23 LEU B C 1
ATOM 1623 O O . LEU B 1 23 ? 7.816 2.258 6.301 1 98.81 23 LEU B O 1
ATOM 1627 N N . ILE B 1 24 ? 7.613 3.295 8.281 1 98.81 24 ILE B N 1
ATOM 1628 C CA . ILE B 1 24 ? 8.812 2.68 8.852 1 98.81 24 ILE B CA 1
ATOM 1629 C C . ILE B 1 24 ? 8.648 1.161 8.875 1 98.81 24 ILE B C 1
ATOM 1631 O O . ILE B 1 24 ? 9.547 0.428 8.453 1 98.81 24 ILE B O 1
ATOM 1635 N N . VAL B 1 25 ? 7.52 0.706 9.281 1 98.69 25 VAL B N 1
ATOM 1636 C CA . VAL B 1 25 ? 7.266 -0.729 9.375 1 98.69 25 VAL B CA 1
ATOM 1637 C C . VAL B 1 25 ? 7.328 -1.354 7.984 1 98.69 25 VAL B C 1
ATOM 1639 O O . VAL B 1 25 ? 7.965 -2.395 7.793 1 98.69 25 VAL B O 1
ATOM 1642 N N . VAL B 1 26 ? 6.699 -0.722 7.039 1 98.5 26 VAL B N 1
ATOM 1643 C CA . VAL B 1 26 ? 6.656 -1.245 5.676 1 98.5 26 VAL B CA 1
ATOM 1644 C C . VAL B 1 26 ? 8.062 -1.256 5.082 1 98.5 26 VAL B C 1
ATOM 1646 O O . VAL B 1 26 ? 8.484 -2.25 4.48 1 98.5 26 VAL B O 1
ATOM 1649 N N . LEU B 1 27 ? 8.797 -0.219 5.285 1 98.69 27 LEU B N 1
ATOM 1650 C CA . LEU B 1 27 ? 10.125 -0.107 4.691 1 98.69 27 LEU B CA 1
ATOM 1651 C C . LEU B 1 27 ? 11.094 -1.102 5.324 1 98.69 27 LEU B C 1
ATOM 1653 O O . LEU B 1 27 ? 11.875 -1.748 4.625 1 98.69 27 LEU B O 1
ATOM 1657 N N . PHE B 1 28 ? 11.008 -1.287 6.602 1 98.38 28 PHE B N 1
ATOM 1658 C CA . PHE B 1 28 ? 11.914 -2.207 7.281 1 98.38 28 PHE B CA 1
ATOM 1659 C C . PHE B 1 28 ? 11.562 -3.652 6.953 1 98.38 28 PHE B C 1
ATOM 1661 O O . PHE B 1 28 ? 12.445 -4.465 6.688 1 98.38 28 PHE B O 1
ATOM 1668 N N . TRP B 1 29 ? 10.289 -3.939 7 1 98 29 TRP B N 1
ATOM 1669 C CA . TRP B 1 29 ? 9.875 -5.324 6.816 1 98 29 TRP B CA 1
ATOM 1670 C C . TRP B 1 29 ? 10.07 -5.766 5.371 1 98 29 TRP B C 1
ATOM 1672 O O . TRP B 1 29 ? 10.742 -6.762 5.102 1 98 29 TRP B O 1
ATOM 1682 N N . ILE B 1 30 ? 9.539 -5.047 4.453 1 96.62 30 ILE B N 1
ATOM 1683 C CA . ILE B 1 30 ? 9.641 -5.41 3.045 1 96.62 30 ILE B CA 1
ATOM 1684 C C . ILE B 1 30 ? 11.078 -5.238 2.57 1 96.62 30 ILE B C 1
ATOM 1686 O O . ILE B 1 30 ? 11.609 -6.09 1.853 1 96.62 30 ILE B O 1
ATOM 1690 N N . GLY B 1 31 ? 11.719 -4.145 3 1 96.62 31 GLY B N 1
ATOM 1691 C CA . GLY B 1 31 ? 13.125 -3.959 2.658 1 96.62 31 GLY B CA 1
ATOM 1692 C C . GLY B 1 31 ? 14.023 -5.043 3.229 1 96.62 31 GLY B C 1
ATOM 1693 O O . GLY B 1 31 ? 14.938 -5.512 2.553 1 96.62 31 GLY B O 1
ATOM 1694 N N . GLY B 1 32 ? 13.75 -5.395 4.449 1 95.62 32 GLY B N 1
ATOM 1695 C CA . GLY B 1 32 ? 14.547 -6.426 5.098 1 95.62 32 GLY B CA 1
ATOM 1696 C C . GLY B 1 32 ? 14.383 -7.793 4.453 1 95.62 32 GLY B C 1
ATOM 1697 O O . GLY B 1 32 ? 15.312 -8.602 4.457 1 95.62 32 GLY B O 1
ATOM 1698 N N . LEU B 1 33 ? 13.273 -8.039 3.881 1 94.81 33 LEU B N 1
ATOM 1699 C CA . LEU B 1 33 ? 12.992 -9.336 3.283 1 94.81 33 LEU B CA 1
ATOM 1700 C C . LEU B 1 33 ? 13.766 -9.516 1.978 1 94.81 33 LEU B C 1
ATOM 1702 O O . LEU B 1 33 ? 13.867 -10.633 1.462 1 94.81 33 LEU B O 1
ATOM 1706 N N . LYS B 1 34 ? 14.305 -8.414 1.473 1 93.75 34 LYS B N 1
ATOM 1707 C CA . LYS B 1 34 ? 14.945 -8.484 0.162 1 93.75 34 LYS B CA 1
ATOM 1708 C C . LYS B 1 34 ? 16.281 -9.227 0.236 1 93.75 34 LYS B C 1
ATOM 1710 O O . LYS B 1 34 ? 16.875 -9.531 -0.794 1 93.75 34 LYS B O 1
ATOM 1715 N N . ILE B 1 35 ? 16.703 -9.602 1.45 1 91.94 35 ILE B N 1
ATOM 1716 C CA . ILE B 1 35 ? 17.906 -10.391 1.609 1 91.94 35 ILE B CA 1
ATOM 1717 C C . ILE B 1 35 ? 17.609 -11.859 1.349 1 91.94 35 ILE B C 1
ATOM 1719 O O . ILE B 1 35 ? 18.516 -12.656 1.1 1 91.94 35 ILE B O 1
ATOM 1723 N N . ALA B 1 36 ? 16.297 -12.219 1.47 1 91 36 ALA B N 1
ATOM 1724 C CA . ALA B 1 36 ? 15.883 -13.602 1.248 1 91 36 ALA B CA 1
ATOM 1725 C C . ALA B 1 36 ? 15.758 -13.906 -0.242 1 91 36 ALA B C 1
ATOM 1727 O O . ALA B 1 36 ? 15.148 -13.133 -0.988 1 91 36 ALA B O 1
ATOM 1728 N N . PRO B 1 37 ? 16.203 -14.992 -0.679 1 88.19 37 PRO B N 1
ATOM 1729 C CA . PRO B 1 37 ? 16.203 -15.328 -2.105 1 88.19 37 PRO B CA 1
ATOM 1730 C C . PRO B 1 37 ? 14.812 -15.336 -2.713 1 88.19 37 PRO B C 1
ATOM 1732 O O . PRO B 1 37 ? 14.625 -14.906 -3.854 1 88.19 37 PRO B O 1
ATOM 1735 N N . TYR B 1 38 ? 13.812 -15.758 -2.059 1 87.62 38 TYR B N 1
ATOM 1736 C CA . TYR B 1 38 ? 12.469 -15.82 -2.633 1 87.62 38 TYR B CA 1
ATOM 1737 C C . TYR B 1 38 ? 11.977 -14.422 -3.008 1 87.62 38 TYR B C 1
ATOM 1739 O O . TYR B 1 38 ? 11.25 -14.258 -3.992 1 87.62 38 TYR B O 1
ATOM 1747 N N . GLU B 1 39 ? 12.367 -13.5 -2.156 1 88.56 39 GLU B N 1
ATOM 1748 C CA . GLU B 1 39 ? 11.945 -12.133 -2.439 1 88.56 39 GLU B CA 1
ATOM 1749 C C . GLU B 1 39 ? 12.688 -11.57 -3.646 1 88.56 39 GLU B C 1
ATOM 1751 O O . GLU B 1 39 ? 12.117 -10.805 -4.426 1 88.56 39 GLU B O 1
ATOM 1756 N N . ALA B 1 40 ? 13.883 -11.922 -3.748 1 85.56 40 ALA B N 1
ATOM 1757 C CA . ALA B 1 40 ? 14.664 -11.508 -4.914 1 85.56 40 ALA B CA 1
ATOM 1758 C C . ALA B 1 40 ? 14.031 -12.016 -6.207 1 85.56 40 ALA B C 1
ATOM 1760 O O . ALA B 1 40 ? 13.953 -11.289 -7.195 1 85.56 40 ALA B O 1
ATOM 1761 N N . ASP B 1 41 ? 13.555 -13.188 -6.141 1 85.69 41 ASP B N 1
ATOM 1762 C CA . ASP B 1 41 ? 12.867 -13.766 -7.297 1 85.69 41 ASP B CA 1
ATOM 1763 C C . ASP B 1 41 ? 11.625 -12.953 -7.66 1 85.69 41 ASP B C 1
ATOM 1765 O O . ASP B 1 41 ? 11.305 -12.805 -8.836 1 85.69 41 ASP B O 1
ATOM 1769 N N . GLY B 1 42 ? 11.016 -12.445 -6.668 1 84.94 42 GLY B N 1
ATOM 1770 C CA . GLY B 1 42 ? 9.766 -11.727 -6.855 1 84.94 42 GLY B CA 1
ATOM 1771 C C . GLY B 1 42 ? 9.961 -10.336 -7.426 1 84.94 42 GLY B C 1
ATOM 1772 O O . GLY B 1 42 ? 9.055 -9.781 -8.062 1 84.94 42 GLY B O 1
ATOM 1773 N N . ILE B 1 43 ? 11.094 -9.789 -7.215 1 89.81 43 ILE B N 1
ATOM 1774 C CA . ILE B 1 43 ? 11.273 -8.398 -7.629 1 89.81 43 ILE B CA 1
ATOM 1775 C C . ILE B 1 43 ? 11.977 -8.359 -8.984 1 89.81 43 ILE B C 1
ATOM 1777 O O . ILE B 1 43 ? 12.117 -7.285 -9.578 1 89.81 43 ILE B O 1
ATOM 1781 N N . VAL B 1 44 ? 12.367 -9.469 -9.531 1 89.94 44 VAL B N 1
ATOM 1782 C CA . VAL B 1 44 ? 13.148 -9.555 -10.758 1 89.94 44 VAL B CA 1
ATOM 1783 C C . VAL B 1 44 ? 12.391 -8.883 -11.898 1 89.94 44 VAL B C 1
ATOM 1785 O O . VAL B 1 44 ? 12.977 -8.117 -12.672 1 89.94 44 VAL B O 1
ATOM 1788 N N . PRO B 1 45 ? 11.094 -9.086 -12.031 1 91.19 45 PRO B N 1
ATOM 1789 C CA . PRO B 1 45 ? 10.391 -8.43 -13.141 1 91.19 45 PRO B CA 1
ATOM 1790 C C . PRO B 1 45 ? 10.461 -6.906 -13.062 1 91.19 45 PRO B C 1
ATOM 1792 O O . PRO B 1 45 ? 10.578 -6.234 -14.094 1 91.19 45 PRO B O 1
ATOM 1795 N N . PHE B 1 46 ? 10.406 -6.344 -11.914 1 92.75 46 PHE B N 1
ATOM 1796 C CA . PHE B 1 46 ? 10.461 -4.898 -11.742 1 92.75 46 PHE B CA 1
ATOM 1797 C C . PHE B 1 46 ? 11.828 -4.355 -12.141 1 92.75 46 PHE B C 1
ATOM 1799 O O . PHE B 1 46 ? 11.922 -3.316 -12.797 1 92.75 46 PHE B O 1
ATOM 1806 N N . VAL B 1 47 ? 12.812 -5.113 -11.711 1 91.81 47 VAL B N 1
ATOM 1807 C CA . VAL B 1 47 ? 14.188 -4.68 -11.953 1 91.81 47 VAL B CA 1
ATOM 1808 C C . VAL B 1 47 ? 14.531 -4.855 -13.43 1 91.81 47 VAL B C 1
ATOM 1810 O O . VAL B 1 47 ? 15.031 -3.932 -14.07 1 91.81 47 VAL B O 1
ATOM 1813 N N . ALA B 1 48 ? 14.211 -6.047 -13.945 1 92.19 48 ALA B N 1
ATOM 1814 C CA . ALA B 1 48 ? 14.578 -6.406 -15.312 1 92.19 48 ALA B CA 1
ATOM 1815 C C . ALA B 1 48 ? 13.883 -5.5 -16.328 1 92.19 48 ALA B C 1
ATOM 1817 O O . ALA B 1 48 ? 14.453 -5.168 -17.375 1 92.19 48 ALA B O 1
ATOM 1818 N N . GLU B 1 49 ? 12.68 -5.023 -16.047 1 92.75 49 GLU B N 1
ATOM 1819 C CA . GLU B 1 49 ? 11.875 -4.262 -17 1 92.75 49 GLU B CA 1
ATOM 1820 C C . GLU B 1 49 ? 12.031 -2.76 -16.766 1 92.75 49 GLU B C 1
ATOM 1822 O O . GLU B 1 49 ? 11.484 -1.954 -17.531 1 92.75 49 GLU B O 1
ATOM 1827 N N . SER B 1 50 ? 12.773 -2.418 -15.766 1 92.31 50 SER B N 1
ATOM 1828 C CA . SER B 1 50 ? 12.922 -1.005 -15.438 1 92.31 50 SER B CA 1
ATOM 1829 C C . SER B 1 50 ? 14.086 -0.382 -16.203 1 92.31 50 SER B C 1
ATOM 1831 O O . SER B 1 50 ? 15.203 -0.913 -16.188 1 92.31 50 SER B O 1
ATOM 1833 N N . PRO B 1 51 ? 13.891 0.807 -16.891 1 89.88 51 PRO B N 1
ATOM 1834 C CA . PRO B 1 51 ? 15.016 1.484 -17.531 1 89.88 51 PRO B CA 1
ATOM 1835 C C . PRO B 1 51 ? 16.031 2.012 -16.516 1 89.88 51 PRO B C 1
ATOM 1837 O O . PRO B 1 51 ? 17.203 2.242 -16.859 1 89.88 51 PRO B O 1
ATOM 1840 N N . PHE B 1 52 ? 15.656 2.086 -15.242 1 86.69 52 PHE B N 1
ATOM 1841 C CA . PHE B 1 52 ? 16.516 2.676 -14.227 1 86.69 52 PHE B CA 1
ATOM 1842 C C . PHE B 1 52 ? 17.312 1.598 -13.5 1 86.69 52 PHE B C 1
ATOM 1844 O O . PHE B 1 52 ? 18.344 1.885 -12.891 1 86.69 52 PHE B O 1
ATOM 1851 N N . MET B 1 53 ? 16.828 0.327 -13.641 1 89.31 53 MET B N 1
ATOM 1852 C CA . MET B 1 53 ? 17.422 -0.668 -12.75 1 89.31 53 MET B CA 1
ATOM 1853 C C . MET B 1 53 ? 17.922 -1.874 -13.547 1 89.31 53 MET B C 1
ATOM 1855 O O . MET B 1 53 ? 18.641 -2.721 -13.008 1 89.31 53 MET B O 1
ATOM 1859 N N . SER B 1 54 ? 17.594 -1.938 -14.789 1 89.75 54 SER B N 1
ATOM 1860 C CA . SER B 1 54 ? 17.906 -3.121 -15.586 1 89.75 54 SER B CA 1
ATOM 1861 C C . SER B 1 54 ? 19.406 -3.338 -15.68 1 89.75 54 SER B C 1
ATOM 1863 O O . SER B 1 54 ? 19.875 -4.457 -15.922 1 89.75 54 SER B O 1
ATOM 1865 N N . PHE B 1 55 ? 20.172 -2.273 -15.484 1 89.31 55 PHE B N 1
ATOM 1866 C CA . PHE B 1 55 ? 21.625 -2.361 -15.602 1 89.31 55 PHE B CA 1
ATOM 1867 C C . PHE B 1 55 ? 22.219 -3.172 -14.453 1 89.31 55 PHE B C 1
ATOM 1869 O O . PHE B 1 55 ? 23.359 -3.619 -14.516 1 89.31 55 PHE B O 1
ATOM 1876 N N . LEU B 1 56 ? 21.406 -3.449 -13.406 1 89.75 56 LEU B N 1
ATOM 1877 C CA . LEU B 1 56 ? 21.875 -4.223 -12.266 1 89.75 56 LEU B CA 1
ATOM 1878 C C . LEU B 1 56 ? 21.953 -5.707 -12.602 1 89.75 56 LEU B C 1
ATOM 1880 O O . LEU B 1 56 ? 22.578 -6.48 -11.875 1 89.75 56 LEU B O 1
ATOM 1884 N N . MET B 1 57 ? 21.344 -6.055 -13.766 1 89.56 57 MET B N 1
ATOM 1885 C CA . MET B 1 57 ? 21.359 -7.445 -14.219 1 89.56 57 MET B CA 1
ATOM 1886 C C . MET B 1 57 ? 22.094 -7.582 -15.539 1 89.56 57 MET B C 1
ATOM 1888 O O . MET B 1 57 ? 22 -6.707 -16.406 1 89.56 57 MET B O 1
ATOM 1892 N N . ASP B 1 58 ? 22.734 -8.641 -15.703 1 88.44 58 ASP B N 1
ATOM 1893 C CA . ASP B 1 58 ? 23.531 -8.805 -16.906 1 88.44 58 ASP B CA 1
ATOM 1894 C C . ASP B 1 58 ? 22.672 -9.273 -18.078 1 88.44 58 ASP B C 1
ATOM 1896 O O . ASP B 1 58 ? 22.969 -8.961 -19.234 1 88.44 58 ASP B O 1
ATOM 1900 N N . ASP B 1 59 ? 21.656 -10.078 -17.844 1 87.06 59 ASP B N 1
ATOM 1901 C CA . ASP B 1 59 ? 20.766 -10.562 -18.891 1 87.06 59 ASP B CA 1
ATOM 1902 C C . ASP B 1 59 ? 19.297 -10.43 -18.469 1 87.06 59 ASP B C 1
ATOM 1904 O O . ASP B 1 59 ? 18.594 -11.422 -18.359 1 87.06 59 ASP B O 1
ATOM 1908 N N . PRO B 1 60 ? 18.844 -9.289 -18.453 1 87.38 60 PRO B N 1
ATOM 1909 C CA . PRO B 1 60 ? 17.484 -9.062 -17.953 1 87.38 60 PRO B CA 1
ATOM 1910 C C . PRO B 1 60 ? 16.406 -9.617 -18.891 1 87.38 60 PRO B C 1
ATOM 1912 O O . PRO B 1 60 ? 15.273 -9.859 -18.453 1 87.38 60 PRO B O 1
ATOM 1915 N N . SER B 1 61 ? 16.672 -9.938 -20.094 1 87.56 61 SER B N 1
ATOM 1916 C CA . SER B 1 61 ? 15.672 -10.359 -21.062 1 87.56 61 SER B CA 1
ATOM 1917 C C . SER B 1 61 ? 15.273 -11.812 -20.859 1 87.56 61 SER B C 1
ATOM 1919 O O . SER B 1 61 ? 14.188 -12.227 -21.266 1 87.56 61 SER B O 1
ATOM 1921 N N . ASP B 1 62 ? 16.078 -12.555 -20.156 1 89.38 62 ASP B N 1
ATOM 1922 C CA . ASP B 1 62 ? 15.844 -13.992 -20.047 1 89.38 62 ASP B CA 1
ATOM 1923 C C . ASP B 1 62 ? 15.211 -14.359 -18.719 1 89.38 62 ASP B C 1
ATOM 1925 O O . ASP B 1 62 ? 15.133 -15.531 -18.359 1 89.38 62 ASP B O 1
ATOM 1929 N N . TYR B 1 63 ? 14.828 -13.359 -17.938 1 90.06 63 TYR B N 1
ATOM 1930 C CA . TYR B 1 63 ? 14.375 -13.633 -16.578 1 90.06 63 TYR B CA 1
ATOM 1931 C C . TYR B 1 63 ? 13.07 -14.422 -16.594 1 90.06 63 TYR B C 1
ATOM 1933 O O . TYR B 1 63 ? 12.797 -15.203 -15.672 1 90.06 63 TYR B O 1
ATOM 1941 N N . LYS B 1 64 ? 12.227 -14.336 -17.578 1 88.5 64 LYS B N 1
ATOM 1942 C CA . LYS B 1 64 ? 10.898 -14.93 -17.625 1 88.5 64 LYS B CA 1
ATOM 1943 C C . LYS B 1 64 ? 10.977 -16.453 -17.562 1 88.5 64 LYS B C 1
ATOM 1945 O O . LYS B 1 64 ? 10.141 -17.109 -16.938 1 88.5 64 LYS B O 1
ATOM 1950 N N . ALA B 1 65 ? 11.969 -16.969 -18.156 1 88.06 65 ALA B N 1
ATOM 1951 C CA . ALA B 1 65 ? 12.133 -18.422 -18.219 1 88.06 65 ALA B CA 1
ATOM 1952 C C . ALA B 1 65 ? 12.688 -18.969 -16.906 1 88.06 65 ALA B C 1
ATOM 1954 O O . ALA B 1 65 ? 12.695 -20.172 -16.672 1 88.06 65 ALA B O 1
ATOM 1955 N N . HIS B 1 66 ? 13.055 -18.094 -16.031 1 88.62 66 HIS B N 1
ATOM 1956 C CA . HIS B 1 66 ? 13.75 -18.547 -14.836 1 88.62 66 HIS B CA 1
ATOM 1957 C C . HIS B 1 66 ? 13.047 -18.047 -13.578 1 88.62 66 HIS B C 1
ATOM 1959 O O . HIS B 1 66 ? 13.672 -17.953 -12.516 1 88.62 66 HIS B O 1
ATOM 1965 N N . MET B 1 67 ? 11.852 -17.688 -13.711 1 85.5 67 MET B N 1
ATOM 1966 C CA . MET B 1 67 ? 11.094 -17.234 -12.555 1 85.5 67 MET B CA 1
ATOM 1967 C C . MET B 1 67 ? 10.633 -18.422 -11.703 1 85.5 67 MET B C 1
ATOM 1969 O O . MET B 1 67 ? 10.234 -19.453 -12.242 1 85.5 67 MET B O 1
ATOM 1973 N N . ASN B 1 68 ? 10.742 -18.172 -10.398 1 83 68 ASN B N 1
ATOM 1974 C CA . ASN B 1 68 ? 10.258 -19.156 -9.445 1 83 68 ASN B CA 1
ATOM 1975 C C . ASN B 1 68 ? 9.023 -18.656 -8.695 1 83 68 ASN B C 1
ATOM 1977 O O . ASN B 1 68 ? 8.977 -17.5 -8.258 1 83 68 ASN B O 1
ATOM 1981 N N . PRO B 1 69 ? 8.016 -19.594 -8.617 1 80.12 69 PRO B N 1
ATOM 1982 C CA . PRO B 1 69 ? 6.938 -19.234 -7.695 1 80.12 69 PRO B CA 1
ATOM 1983 C C . PRO B 1 69 ? 7.43 -19.078 -6.258 1 80.12 69 PRO B C 1
ATOM 1985 O O . PRO B 1 69 ? 8.422 -19.688 -5.863 1 80.12 69 PRO B O 1
ATOM 1988 N N . GLU B 1 70 ? 6.758 -18.25 -5.52 1 81.38 70 GLU B N 1
ATOM 1989 C CA . GLU B 1 70 ? 7.141 -18 -4.133 1 81.38 70 GLU B CA 1
ATOM 1990 C C . GLU B 1 70 ? 7.102 -19.297 -3.316 1 81.38 70 GLU B C 1
ATOM 1992 O O . GLU B 1 70 ? 6.09 -20 -3.303 1 81.38 70 GLU B O 1
ATOM 1997 N N . GLY B 1 71 ? 8.195 -19.625 -2.703 1 80.88 71 GLY B N 1
ATOM 1998 C CA . GLY B 1 71 ? 8.266 -20.797 -1.85 1 80.88 71 GLY B CA 1
ATOM 1999 C C . GLY B 1 71 ? 8.82 -22.016 -2.562 1 80.88 71 GLY B C 1
ATOM 2000 O O . GLY B 1 71 ? 9.18 -23.016 -1.923 1 80.88 71 GLY B O 1
ATOM 2001 N N . LYS B 1 72 ? 8.906 -21.953 -3.836 1 84.38 72 LYS B N 1
ATOM 2002 C CA . LYS B 1 72 ? 9.414 -23.094 -4.602 1 84.38 72 LYS B CA 1
ATOM 2003 C C . LYS B 1 72 ? 10.875 -22.875 -4.992 1 84.38 72 LYS B C 1
ATOM 2005 O O . LYS B 1 72 ? 11.25 -21.797 -5.449 1 84.38 72 LYS B O 1
ATOM 2010 N N . LEU B 1 73 ? 11.609 -24.016 -4.793 1 86.94 73 LEU B N 1
ATOM 2011 C CA . LEU B 1 73 ? 13.016 -23.953 -5.176 1 86.94 73 LEU B CA 1
ATOM 2012 C C . LEU B 1 73 ? 13.266 -24.734 -6.457 1 86.94 73 LEU B C 1
ATOM 2014 O O . LEU B 1 73 ? 12.984 -25.938 -6.523 1 86.94 73 LEU B O 1
ATOM 2018 N N . VAL B 1 74 ? 13.656 -24.109 -7.449 1 90 74 VAL B N 1
ATOM 2019 C CA . VAL B 1 74 ? 14.18 -24.719 -8.664 1 90 74 VAL B CA 1
ATOM 2020 C C . VAL B 1 74 ? 15.672 -24.422 -8.797 1 90 74 VAL B C 1
ATOM 2022 O O . VAL B 1 74 ? 16.062 -23.328 -9.195 1 90 74 VAL B O 1
ATOM 2025 N N . PRO B 1 75 ? 16.453 -25.406 -8.477 1 90.75 75 PRO B N 1
ATOM 2026 C CA . PRO B 1 75 ? 17.891 -25.188 -8.383 1 90.75 75 PRO B CA 1
ATOM 2027 C C . PRO B 1 75 ? 18.469 -24.547 -9.633 1 90.75 75 PRO B C 1
ATOM 2029 O O . PRO B 1 75 ? 19.359 -23.672 -9.539 1 90.75 75 PRO B O 1
ATOM 2032 N N . GLU B 1 76 ? 18.016 -24.938 -10.805 1 91.31 76 GLU B N 1
ATOM 2033 C CA . GLU B 1 76 ? 18.531 -24.375 -12.047 1 91.31 76 GLU B CA 1
ATOM 2034 C C . GLU B 1 76 ? 18.234 -22.875 -12.133 1 91.31 76 GLU B C 1
ATOM 2036 O O . GLU B 1 76 ? 19.094 -22.109 -12.586 1 91.31 76 GLU B O 1
ATOM 2041 N N . ASN B 1 77 ? 17.109 -22.516 -11.766 1 90.56 77 ASN B N 1
ATOM 2042 C CA . ASN B 1 77 ? 16.75 -21.094 -11.781 1 90.56 77 ASN B CA 1
ATOM 2043 C C . ASN B 1 77 ? 17.531 -20.297 -10.742 1 90.56 77 ASN B C 1
ATOM 2045 O O . ASN B 1 77 ? 17.953 -19.172 -11.008 1 90.56 77 ASN B O 1
ATOM 2049 N N . ARG B 1 78 ? 17.75 -20.922 -9.602 1 89.31 78 ARG B N 1
ATOM 2050 C CA . ARG B 1 78 ? 18.547 -20.266 -8.562 1 89.31 78 ARG B CA 1
ATOM 2051 C C . ARG B 1 78 ? 19.953 -19.969 -9.055 1 89.31 78 ARG B C 1
ATOM 2053 O O . ARG B 1 78 ? 20.5 -18.891 -8.789 1 89.31 78 ARG B O 1
ATOM 2060 N N . GLN B 1 79 ? 20.484 -20.922 -9.641 1 90.5 79 GLN B N 1
ATOM 2061 C CA . GLN B 1 79 ? 21.828 -20.75 -10.188 1 90.5 79 GLN B CA 1
ATOM 2062 C C . GLN B 1 79 ? 21.859 -19.625 -11.219 1 90.5 79 GLN B C 1
ATOM 2064 O O . GLN B 1 79 ? 22.797 -18.828 -11.25 1 90.5 79 GLN B O 1
ATOM 2069 N N . TRP B 1 80 ? 20.875 -19.578 -12.031 1 90.5 80 TRP B N 1
ATOM 2070 C CA . TRP B 1 80 ? 20.797 -18.516 -13.023 1 90.5 80 TRP B CA 1
ATOM 2071 C C . TRP B 1 80 ? 20.75 -17.141 -12.344 1 90.5 80 TRP B C 1
ATOM 2073 O O . TRP B 1 80 ? 21.453 -16.219 -12.758 1 90.5 80 TRP B O 1
ATOM 2083 N N . HIS B 1 81 ? 19.969 -17 -11.336 1 88.94 81 HIS B N 1
ATOM 2084 C CA . HIS B 1 81 ? 19.828 -15.742 -10.602 1 88.94 81 HIS B CA 1
ATOM 2085 C C . HIS B 1 81 ? 21.141 -15.336 -9.945 1 88.94 81 HIS B C 1
ATOM 2087 O O . HIS B 1 81 ? 21.484 -14.156 -9.898 1 88.94 81 HIS B O 1
ATOM 2093 N N . LEU B 1 82 ? 21.844 -16.281 -9.43 1 88.81 82 LEU B N 1
ATOM 2094 C CA . LEU B 1 82 ? 23.141 -16.016 -8.812 1 88.81 82 LEU B CA 1
ATOM 2095 C C . LEU B 1 82 ? 24.125 -15.484 -9.836 1 88.81 82 LEU B C 1
ATOM 2097 O O . LEU B 1 82 ? 24.922 -14.594 -9.523 1 88.81 82 LEU B O 1
ATOM 2101 N N . GLU B 1 83 ? 23.953 -15.992 -10.984 1 90.19 83 GLU B N 1
ATOM 2102 C CA . GLU B 1 83 ? 24.922 -15.688 -12.023 1 90.19 83 GLU B CA 1
ATOM 2103 C C . GLU B 1 83 ? 24.594 -14.375 -12.727 1 90.19 83 GLU B C 1
ATOM 2105 O O . GLU B 1 83 ? 25.484 -13.695 -13.234 1 90.19 83 GLU B O 1
ATOM 2110 N N . HIS B 1 84 ? 23.391 -14 -12.656 1 90.5 84 HIS B N 1
ATOM 2111 C CA . HIS B 1 84 ? 23 -12.875 -13.5 1 90.5 84 HIS B CA 1
ATOM 2112 C C . HIS B 1 84 ? 22.625 -11.664 -12.656 1 90.5 84 HIS B C 1
ATOM 2114 O O . HIS B 1 84 ? 21.891 -10.789 -13.125 1 90.5 84 HIS B O 1
ATOM 2120 N N . GLY B 1 85 ? 22.953 -11.602 -11.383 1 89.81 85 GLY B N 1
ATOM 2121 C CA . GLY B 1 85 ? 22.938 -10.375 -10.609 1 89.81 85 GLY B CA 1
ATOM 2122 C C . GLY B 1 85 ? 21.609 -10.117 -9.93 1 89.81 85 GLY B C 1
ATOM 2123 O O . GLY B 1 85 ? 21.391 -9.039 -9.367 1 89.81 85 GLY B O 1
ATOM 2124 N N . THR B 1 86 ? 20.719 -11.039 -10.031 1 88.31 86 THR B N 1
ATOM 2125 C CA . THR B 1 86 ? 19.406 -10.883 -9.422 1 88.31 86 THR B CA 1
ATOM 2126 C C . THR B 1 86 ? 19.531 -10.633 -7.918 1 88.31 86 THR B C 1
ATOM 2128 O O . THR B 1 86 ? 18.938 -9.688 -7.391 1 88.31 86 THR B O 1
ATOM 2131 N N . TYR B 1 87 ? 20.312 -11.383 -7.25 1 90.94 87 TYR B N 1
ATOM 2132 C CA . TYR B 1 87 ? 20.406 -11.289 -5.797 1 90.94 87 TYR B CA 1
ATOM 2133 C C . TYR B 1 87 ? 21.172 -10.039 -5.383 1 90.94 87 TYR B C 1
ATOM 2135 O O . TYR B 1 87 ? 20.828 -9.391 -4.387 1 90.94 87 TYR B O 1
ATOM 2143 N N . THR B 1 88 ? 22.141 -9.703 -6.152 1 91 88 THR B N 1
ATOM 2144 C CA . THR B 1 88 ? 22.875 -8.469 -5.879 1 91 88 THR B CA 1
ATOM 2145 C C . THR B 1 88 ? 21.953 -7.258 -5.996 1 91 88 THR B C 1
ATOM 2147 O O . THR B 1 88 ? 21.984 -6.359 -5.152 1 91 88 THR B O 1
ATOM 2150 N N . ALA B 1 89 ? 21.188 -7.246 -7.051 1 92.12 89 ALA B N 1
ATOM 2151 C CA . ALA B 1 89 ? 20.219 -6.164 -7.234 1 92.12 89 ALA B CA 1
ATOM 2152 C C . ALA B 1 89 ? 19.25 -6.082 -6.059 1 92.12 89 ALA B C 1
ATOM 2154 O O . ALA B 1 89 ? 18.953 -4.992 -5.57 1 92.12 89 ALA B O 1
ATOM 2155 N N . SER B 1 90 ? 18.797 -7.199 -5.629 1 93.88 90 SER B N 1
ATOM 2156 C CA . SER B 1 90 ? 17.859 -7.258 -4.508 1 93.88 90 SER B CA 1
ATOM 2157 C C . SER B 1 90 ? 18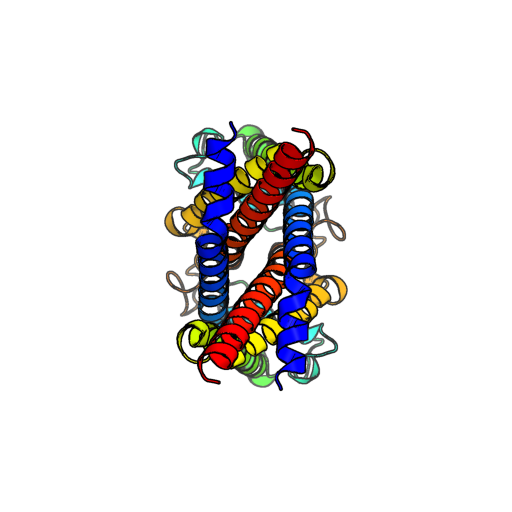.516 -6.734 -3.229 1 93.88 90 SER B C 1
ATOM 2159 O O . SER B 1 90 ? 17.875 -6.012 -2.459 1 93.88 90 SER B O 1
ATOM 2161 N N . TYR B 1 91 ? 19.781 -7.066 -2.969 1 94.5 91 TYR B N 1
ATOM 2162 C CA . TYR B 1 91 ? 20.484 -6.59 -1.79 1 94.5 91 TYR B CA 1
ATOM 2163 C C . TYR B 1 91 ? 20.625 -5.07 -1.807 1 94.5 91 TYR B C 1
ATOM 2165 O O . TYR B 1 91 ? 20.438 -4.414 -0.779 1 94.5 91 TYR B O 1
ATOM 2173 N N . ILE B 1 92 ? 20.953 -4.602 -2.945 1 94.56 92 ILE B N 1
ATOM 2174 C CA . ILE B 1 92 ? 21.141 -3.16 -3.088 1 94.56 92 ILE B CA 1
ATOM 2175 C C . ILE B 1 92 ? 19.812 -2.449 -2.84 1 94.56 92 ILE B C 1
ATOM 2177 O O . ILE B 1 92 ? 19.75 -1.485 -2.074 1 94.56 92 ILE B O 1
ATOM 2181 N N . LEU B 1 93 ? 18.797 -2.939 -3.453 1 94.88 93 LEU B N 1
ATOM 2182 C CA . LEU B 1 93 ? 17.469 -2.352 -3.277 1 94.88 93 LEU B CA 1
ATOM 2183 C C . LEU B 1 93 ? 17.031 -2.432 -1.819 1 94.88 93 LEU B C 1
ATOM 2185 O O . LEU B 1 93 ? 16.531 -1.453 -1.264 1 94.88 93 LEU B O 1
ATOM 2189 N N . GLY B 1 94 ? 17.188 -3.617 -1.254 1 96.25 94 GLY B N 1
ATOM 2190 C CA . GLY B 1 94 ? 16.859 -3.775 0.153 1 96.25 94 GLY B CA 1
ATOM 2191 C C . GLY B 1 94 ? 17.594 -2.809 1.054 1 96.25 94 GLY B C 1
ATOM 2192 O O . GLY B 1 94 ? 17 -2.217 1.96 1 96.25 94 GLY B O 1
ATOM 2193 N N . ALA B 1 95 ? 18.859 -2.637 0.806 1 96.94 95 ALA B N 1
ATOM 2194 C CA . ALA B 1 95 ? 19.672 -1.718 1.597 1 96.94 95 ALA B CA 1
ATOM 2195 C C . ALA B 1 95 ? 19.172 -0.285 1.473 1 96.94 95 ALA B C 1
ATOM 2197 O O . ALA B 1 95 ? 19.109 0.45 2.461 1 96.94 95 ALA B O 1
ATOM 2198 N N . ILE B 1 96 ? 18.828 0.081 0.271 1 96.88 96 ILE B N 1
ATOM 2199 C CA . ILE B 1 96 ? 18.312 1.426 0.041 1 96.88 96 ILE B CA 1
ATOM 2200 C C . ILE B 1 96 ? 17 1.612 0.803 1 96.88 96 ILE B C 1
ATOM 2202 O O . ILE B 1 96 ? 16.828 2.594 1.531 1 96.88 96 ILE B O 1
ATOM 2206 N N . ILE B 1 97 ? 16.125 0.672 0.678 1 97.88 97 ILE B N 1
ATOM 2207 C CA . ILE B 1 97 ? 14.805 0.763 1.285 1 97.88 97 ILE B CA 1
ATOM 2208 C C . ILE B 1 97 ? 14.938 0.811 2.807 1 97.88 97 ILE B C 1
ATOM 2210 O O . ILE B 1 97 ? 14.336 1.662 3.461 1 97.88 97 ILE B O 1
ATOM 2214 N N . VAL B 1 98 ? 15.734 -0.024 3.357 1 98.25 98 VAL B N 1
ATOM 2215 C CA . VAL B 1 98 ? 15.938 -0.055 4.805 1 98.25 98 VAL B CA 1
ATOM 2216 C C . VAL B 1 98 ? 16.578 1.25 5.262 1 98.25 98 VAL B C 1
ATOM 2218 O O . VAL B 1 98 ? 16.234 1.788 6.316 1 98.25 98 VAL B O 1
ATOM 2221 N N . SER B 1 99 ? 17.516 1.741 4.516 1 98.62 99 SER B N 1
ATOM 2222 C CA . SER B 1 99 ? 18.156 3.01 4.844 1 98.62 99 SER B CA 1
ATOM 2223 C C . SER B 1 99 ? 17.141 4.145 4.906 1 98.62 99 SER B C 1
ATOM 2225 O O . SER B 1 99 ? 17.234 5.023 5.766 1 98.62 99 SER B O 1
ATOM 2227 N N . LEU B 1 100 ? 16.234 4.137 3.979 1 98.62 100 LEU B N 1
ATOM 2228 C CA . LEU B 1 100 ? 15.188 5.152 3.996 1 98.62 100 LEU B CA 1
ATOM 2229 C C . LEU B 1 100 ? 14.352 5.047 5.27 1 98.62 100 LEU B C 1
ATOM 2231 O O . LEU B 1 100 ? 13.984 6.062 5.859 1 98.62 100 LEU B O 1
ATOM 2235 N N . GLY B 1 101 ? 14.023 3.785 5.645 1 98.69 101 GLY B N 1
ATOM 2236 C CA . GLY B 1 101 ? 13.344 3.59 6.918 1 98.69 101 GLY B CA 1
ATOM 2237 C C . GLY B 1 101 ? 14.117 4.16 8.094 1 98.69 101 GLY B C 1
ATOM 2238 O O . GLY B 1 101 ? 13.531 4.785 8.977 1 98.69 101 GLY B O 1
ATOM 2239 N N . ILE B 1 102 ? 15.406 3.977 8.102 1 98.69 102 ILE B N 1
ATOM 2240 C CA . ILE B 1 102 ? 16.266 4.477 9.172 1 98.69 102 ILE B CA 1
ATOM 2241 C C . ILE B 1 102 ? 16.203 6.004 9.203 1 98.69 102 ILE B C 1
ATOM 2243 O O . ILE B 1 102 ? 16.125 6.602 10.281 1 98.69 102 ILE B O 1
ATOM 2247 N N . LEU B 1 103 ? 16.25 6.66 8.078 1 98.81 103 LEU B N 1
ATOM 2248 C CA . LEU B 1 103 ? 16.172 8.117 8.031 1 98.81 103 LEU B CA 1
ATOM 2249 C C . LEU B 1 103 ? 14.891 8.625 8.68 1 98.81 103 LEU B C 1
ATOM 2251 O O . LEU B 1 103 ? 14.914 9.617 9.414 1 98.81 103 LEU B O 1
ATOM 2255 N N . LEU B 1 104 ? 13.836 7.949 8.414 1 98.75 104 LEU B N 1
ATOM 2256 C CA . LEU B 1 104 ? 12.555 8.375 8.977 1 98.75 104 LEU B CA 1
ATOM 2257 C C . LEU B 1 104 ? 12.555 8.227 10.492 1 98.75 104 LEU B C 1
ATOM 2259 O O . LEU B 1 104 ? 11.875 8.977 11.195 1 98.75 104 LEU B O 1
ATOM 2263 N N . CYS B 1 105 ? 13.312 7.27 11.031 1 98.56 105 CYS B N 1
ATOM 2264 C CA . CYS B 1 105 ? 13.375 7.004 12.469 1 98.56 105 CYS B CA 1
ATOM 2265 C C . CYS B 1 105 ? 14.055 8.148 13.211 1 98.56 105 CYS B C 1
ATOM 2267 O O . CYS B 1 105 ? 13.938 8.258 14.43 1 98.56 105 CYS B O 1
ATOM 2269 N N . PHE B 1 106 ? 14.664 9.016 12.586 1 98.38 106 PHE B N 1
ATOM 2270 C CA . PHE B 1 106 ? 15.43 10.078 13.227 1 98.38 106 PHE B CA 1
ATOM 2271 C C . PHE B 1 106 ? 14.539 11.258 13.586 1 98.38 106 PHE B C 1
ATOM 2273 O O . PHE B 1 106 ? 15.008 12.25 14.133 1 98.38 106 PHE B O 1
ATOM 2280 N N . GLN B 1 107 ? 13.273 11.133 13.336 1 98.12 107 GLN B N 1
ATOM 2281 C CA . GLN B 1 107 ? 12.312 12.211 13.555 1 98.12 107 GLN B CA 1
ATOM 2282 C C . GLN B 1 107 ? 12.461 12.812 14.945 1 98.12 107 GLN B C 1
ATOM 2284 O O . GLN B 1 107 ? 12.492 14.031 15.102 1 98.12 107 GLN B O 1
ATOM 2289 N N . PRO B 1 108 ? 12.625 12.039 16.047 1 97.25 108 PRO B N 1
ATOM 2290 C CA . PRO B 1 108 ? 12.68 12.633 17.375 1 97.25 108 PRO B CA 1
ATOM 2291 C C . PRO B 1 108 ? 13.984 13.383 17.641 1 97.25 108 PRO B C 1
ATOM 2293 O O . PRO B 1 108 ? 14 14.383 18.359 1 97.25 108 PRO B O 1
ATOM 2296 N N . TRP B 1 109 ? 15.109 13.031 17 1 97.81 109 TRP B N 1
ATOM 2297 C CA . TRP B 1 109 ? 16.422 13.57 17.344 1 97.81 109 TRP B CA 1
ATOM 2298 C C . TRP B 1 109 ? 16.906 14.531 16.266 1 97.81 109 TRP B C 1
ATOM 2300 O O . TRP B 1 109 ? 17.406 15.617 16.562 1 97.81 109 TRP B O 1
ATOM 2310 N N . LEU B 1 110 ? 16.734 14.172 15.023 1 98.12 110 LEU B N 1
ATOM 2311 C CA . LEU B 1 110 ? 17.203 14.961 13.883 1 98.12 110 LEU B CA 1
ATOM 2312 C C . LEU B 1 110 ? 16.094 15.086 12.836 1 98.12 110 LEU B C 1
ATOM 2314 O O . LEU B 1 110 ? 16.203 14.516 11.75 1 98.12 110 LEU B O 1
ATOM 2318 N N . PRO B 1 111 ? 15.164 15.953 13.141 1 98.06 111 PRO B N 1
ATOM 2319 C CA . PRO B 1 111 ? 14.023 16.062 12.227 1 98.06 111 PRO B CA 1
ATOM 2320 C C . PRO B 1 111 ? 14.43 16.484 10.812 1 98.06 111 PRO B C 1
ATOM 2322 O O . PRO B 1 111 ? 13.742 16.156 9.852 1 98.06 111 PRO B O 1
ATOM 2325 N N . GLN B 1 112 ? 15.547 17.188 10.633 1 97.75 112 GLN B N 1
ATOM 2326 C CA . GLN B 1 112 ? 16 17.562 9.297 1 97.75 112 GLN B CA 1
ATOM 2327 C C . GLN B 1 112 ? 16.375 16.328 8.484 1 97.75 112 GLN B C 1
ATOM 2329 O O . GLN B 1 112 ? 16.172 16.281 7.266 1 97.75 112 GLN B O 1
ATOM 2334 N N . VAL B 1 113 ? 16.969 15.344 9.148 1 98.44 113 VAL B N 1
ATOM 2335 C CA . VAL B 1 113 ? 17.312 14.094 8.5 1 98.44 113 VAL B CA 1
ATOM 2336 C C . VAL B 1 113 ? 16.047 13.328 8.133 1 98.44 113 VAL B C 1
ATOM 2338 O O . VAL B 1 113 ? 15.945 12.773 7.035 1 98.44 113 VAL B O 1
ATOM 2341 N N . ALA B 1 114 ? 15.109 13.328 8.984 1 98.69 114 ALA B N 1
ATOM 2342 C CA . ALA B 1 114 ? 13.836 12.664 8.719 1 98.69 114 ALA B CA 1
ATOM 2343 C C . ALA B 1 114 ? 13.102 13.344 7.562 1 98.69 114 ALA B C 1
ATOM 2345 O O . ALA B 1 114 ? 12.422 12.672 6.777 1 98.69 114 ALA B O 1
ATOM 2346 N N . ALA B 1 115 ? 13.211 14.648 7.516 1 98.75 115 ALA B N 1
ATOM 2347 C CA . ALA B 1 115 ? 12.594 15.375 6.41 1 98.75 115 ALA B CA 1
ATOM 2348 C C . ALA B 1 115 ? 13.18 14.93 5.07 1 98.75 115 ALA B C 1
ATOM 2350 O O . ALA B 1 115 ? 12.438 14.695 4.109 1 98.75 115 ALA B O 1
ATOM 2351 N N . VAL B 1 116 ? 14.461 14.828 5.023 1 98.56 116 VAL B N 1
ATOM 2352 C CA . VAL B 1 116 ? 15.125 14.359 3.812 1 98.56 116 VAL B CA 1
ATOM 2353 C C . VAL B 1 116 ? 14.688 12.93 3.502 1 98.56 116 VAL B C 1
ATOM 2355 O O . VAL B 1 116 ? 14.484 12.578 2.34 1 98.56 116 VAL B O 1
ATOM 2358 N N . GLY B 1 117 ? 14.594 12.148 4.539 1 98.69 117 GLY B N 1
ATOM 2359 C CA . GLY B 1 117 ? 14.078 10.797 4.363 1 98.69 117 GLY B CA 1
ATOM 2360 C C . GLY B 1 117 ? 12.711 10.766 3.707 1 98.69 117 GLY B C 1
ATOM 2361 O O . GLY B 1 117 ? 12.477 9.977 2.783 1 98.69 117 GLY B O 1
ATOM 2362 N N . GLY B 1 118 ? 11.836 11.594 4.184 1 98.75 118 GLY B N 1
ATOM 2363 C CA . GLY B 1 118 ? 10.523 11.68 3.566 1 98.75 118 GLY B CA 1
ATOM 2364 C C . GLY B 1 118 ? 10.578 12.023 2.092 1 98.75 118 GLY B C 1
ATOM 2365 O O . GLY B 1 118 ? 9.859 11.438 1.283 1 98.75 118 GLY B O 1
ATOM 2366 N N . LEU B 1 119 ? 11.383 12.938 1.74 1 98.69 119 LEU B N 1
ATOM 2367 C CA . LEU B 1 119 ? 11.547 13.328 0.344 1 98.69 119 LEU B CA 1
ATOM 2368 C C . LEU B 1 119 ? 12.062 12.156 -0.491 1 98.69 119 LEU B C 1
ATOM 2370 O O . LEU B 1 119 ? 11.594 11.938 -1.611 1 98.69 119 LEU B O 1
ATOM 2374 N N . LEU B 1 120 ? 13.008 11.484 0.047 1 98.75 120 LEU B N 1
ATOM 2375 C CA . LEU B 1 120 ? 13.602 10.367 -0.673 1 98.75 120 LEU B CA 1
ATOM 2376 C C . LEU B 1 120 ? 12.594 9.227 -0.827 1 98.75 120 LEU B C 1
ATOM 2378 O O . LEU B 1 120 ? 12.578 8.547 -1.854 1 98.75 120 LEU B O 1
ATOM 2382 N N . VAL B 1 121 ? 11.781 9 0.169 1 98.75 121 VAL B N 1
ATOM 2383 C CA . VAL B 1 121 ? 10.727 7.996 0.062 1 98.75 121 VAL B CA 1
ATOM 2384 C C . VAL B 1 121 ? 9.727 8.414 -1.01 1 98.75 121 VAL B C 1
ATOM 2386 O O . VAL B 1 121 ? 9.211 7.57 -1.753 1 98.75 121 VAL B O 1
ATOM 2389 N N . PHE B 1 122 ? 9.43 9.688 -1.058 1 98.81 122 PHE B N 1
ATOM 2390 C CA . PHE B 1 122 ? 8.602 10.188 -2.145 1 98.81 122 PHE B CA 1
ATOM 2391 C C . PHE B 1 122 ? 9.211 9.8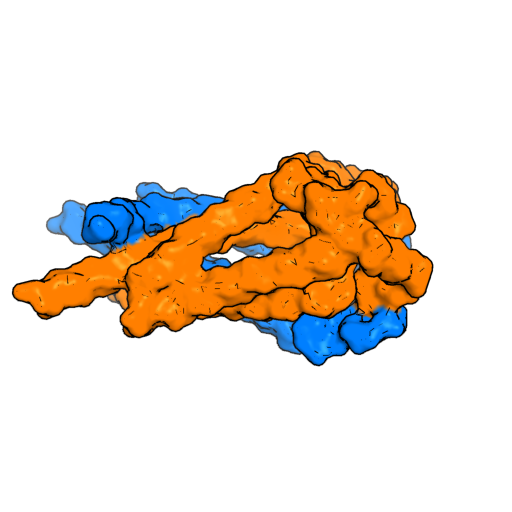52 -3.498 1 98.81 122 PHE B C 1
ATOM 2393 O O . PHE B 1 122 ? 8.523 9.352 -4.391 1 98.81 122 PHE B O 1
ATOM 2400 N N . GLY B 1 123 ? 10.445 10.133 -3.67 1 98.06 123 GLY B N 1
ATOM 2401 C CA . GLY B 1 123 ? 11.148 9.781 -4.895 1 98.06 123 GLY B CA 1
ATOM 2402 C C . GLY B 1 123 ? 11.102 8.297 -5.207 1 98.06 123 GLY B C 1
ATOM 2403 O O . GLY B 1 123 ? 10.891 7.91 -6.359 1 98.06 123 GLY B O 1
ATOM 2404 N N . MET B 1 124 ? 11.312 7.508 -4.227 1 97.06 124 MET B N 1
ATOM 2405 C CA . MET B 1 124 ? 11.258 6.062 -4.406 1 97.06 124 MET B CA 1
ATOM 2406 C C . MET B 1 124 ? 9.875 5.625 -4.879 1 97.06 124 MET B C 1
ATOM 2408 O O . MET B 1 124 ? 9.75 4.754 -5.742 1 97.06 124 MET B O 1
ATOM 2412 N N . SER B 1 125 ? 8.891 6.262 -4.285 1 97.81 125 SER B N 1
ATOM 2413 C CA . SER B 1 125 ? 7.531 5.914 -4.676 1 97.81 125 SER B CA 1
ATOM 2414 C C . SER B 1 125 ? 7.273 6.254 -6.141 1 97.81 125 SER B C 1
ATOM 2416 O O . SER B 1 125 ? 6.527 5.547 -6.824 1 97.81 125 SER B O 1
ATOM 2418 N N . LEU B 1 126 ? 7.848 7.293 -6.648 1 97.19 126 LEU B N 1
ATOM 2419 C CA . LEU B 1 126 ? 7.727 7.625 -8.062 1 97.19 126 LEU B CA 1
ATOM 2420 C C . LEU B 1 126 ? 8.352 6.535 -8.93 1 97.19 126 LEU B C 1
ATOM 2422 O O . LEU B 1 126 ? 7.781 6.156 -9.961 1 97.19 126 LEU B O 1
ATOM 2426 N N . VAL B 1 127 ? 9.438 6.129 -8.484 1 95.5 127 VAL B N 1
ATOM 2427 C CA . VAL B 1 127 ? 10.109 5.055 -9.203 1 95.5 127 VAL B CA 1
ATOM 2428 C C . VAL B 1 127 ? 9.242 3.797 -9.188 1 95.5 127 VAL B C 1
ATOM 2430 O O . VAL B 1 127 ? 9.039 3.158 -10.227 1 95.5 127 VAL B O 1
ATOM 2433 N N . THR B 1 128 ? 8.703 3.455 -8.031 1 96.38 128 THR B N 1
ATOM 2434 C CA . THR B 1 128 ? 7.883 2.252 -7.93 1 96.38 128 THR B CA 1
ATOM 2435 C C . THR B 1 128 ? 6.625 2.385 -8.781 1 96.38 128 THR B C 1
ATOM 2437 O O . THR B 1 128 ? 6.207 1.426 -9.438 1 96.38 128 THR B O 1
ATOM 2440 N N . LEU B 1 129 ? 6.059 3.539 -8.758 1 97.56 129 LEU B N 1
ATOM 2441 C CA . LEU B 1 129 ? 4.848 3.742 -9.547 1 97.56 129 LEU B CA 1
ATOM 2442 C C . LEU B 1 129 ? 5.148 3.668 -11.039 1 97.56 129 LEU B C 1
ATOM 2444 O O . LEU B 1 129 ? 4.266 3.346 -11.844 1 97.56 129 LEU B O 1
ATOM 2448 N N . SER B 1 130 ? 6.355 3.947 -11.438 1 96.75 130 SER B N 1
ATOM 2449 C CA . SER B 1 130 ? 6.746 3.836 -12.844 1 96.75 130 SER B CA 1
ATOM 2450 C C . SER B 1 130 ? 6.676 2.391 -13.32 1 96.75 130 SER B C 1
ATOM 2452 O O . SER B 1 130 ? 6.582 2.133 -14.523 1 96.75 130 SER B O 1
ATOM 2454 N N . PHE B 1 131 ? 6.754 1.453 -12.383 1 96.25 131 PHE B N 1
ATOM 2455 C CA . PHE B 1 131 ? 6.676 0.043 -12.742 1 96.25 131 PHE B CA 1
ATOM 2456 C C . PHE B 1 131 ? 5.32 -0.283 -13.359 1 96.25 131 PHE B C 1
ATOM 2458 O O . PHE B 1 131 ? 5.18 -1.28 -14.07 1 96.25 131 PHE B O 1
ATOM 2465 N N . LEU B 1 132 ? 4.273 0.526 -13.039 1 95.88 132 LEU B N 1
ATOM 2466 C CA . LEU B 1 132 ? 2.957 0.318 -13.633 1 95.88 132 LEU B CA 1
ATOM 2467 C C . LEU B 1 132 ? 3.018 0.488 -15.148 1 95.88 132 LEU B C 1
ATOM 2469 O O . LEU B 1 132 ? 2.205 -0.091 -15.875 1 95.88 132 LEU B O 1
ATOM 2473 N N . ILE B 1 133 ? 3.986 1.199 -15.602 1 95.25 133 ILE B N 1
ATOM 2474 C CA . ILE B 1 133 ? 4.129 1.474 -17.031 1 95.25 133 ILE B CA 1
ATOM 2475 C C . ILE B 1 133 ? 5.145 0.513 -17.641 1 95.25 133 ILE B C 1
ATOM 2477 O O . ILE B 1 133 ? 4.926 -0.024 -18.734 1 95.25 133 ILE B O 1
ATOM 2481 N N . THR B 1 134 ? 6.156 0.155 -16.906 1 94 134 THR B N 1
ATOM 2482 C CA . THR B 1 134 ? 7.309 -0.506 -17.516 1 94 134 THR B CA 1
ATOM 2483 C C . THR B 1 134 ? 7.199 -2.021 -17.375 1 94 134 THR B C 1
ATOM 2485 O O . THR B 1 134 ? 7.758 -2.77 -18.172 1 94 134 THR B O 1
ATOM 2488 N N . THR B 1 135 ? 6.473 -2.502 -16.344 1 94.62 135 THR B N 1
ATOM 2489 C CA . THR B 1 135 ? 6.5 -3.922 -16.016 1 94.62 135 THR B CA 1
ATOM 2490 C C . THR B 1 135 ? 5.223 -4.609 -16.484 1 94.62 135 THR B C 1
ATOM 2492 O O . THR B 1 135 ? 4.148 -4.391 -15.922 1 94.62 135 THR B O 1
ATOM 2495 N N . PRO B 1 136 ? 5.27 -5.434 -17.438 1 93 136 PRO B N 1
ATOM 2496 C CA . PRO B 1 136 ? 4.07 -6.102 -17.953 1 93 136 PRO B CA 1
ATOM 2497 C C . PRO B 1 136 ? 3.414 -7.008 -16.906 1 93 136 PRO B C 1
ATOM 2499 O O . PRO B 1 136 ? 2.195 -7.191 -16.922 1 93 136 PRO B O 1
ATOM 2502 N N . GLN B 1 137 ? 4.176 -7.504 -15.938 1 91.88 137 GLN B N 1
ATOM 2503 C CA . GLN B 1 137 ? 3.699 -8.469 -14.953 1 91.88 137 GLN B CA 1
ATOM 2504 C C . GLN B 1 137 ? 2.775 -7.805 -13.938 1 91.88 137 GLN B C 1
ATOM 2506 O O . GLN B 1 137 ? 2.164 -8.484 -13.109 1 91.88 137 GLN B O 1
ATOM 2511 N N . VAL B 1 138 ? 2.648 -6.508 -13.992 1 94.81 138 VAL B N 1
ATOM 2512 C CA . VAL B 1 138 ? 1.737 -5.828 -13.078 1 94.81 138 VAL B CA 1
ATOM 2513 C C . VAL B 1 138 ? 0.299 -5.996 -13.562 1 94.81 138 VAL B C 1
ATOM 2515 O O . VAL B 1 138 ? -0.648 -5.715 -12.82 1 94.81 138 VAL B O 1
ATOM 2518 N N . TRP B 1 139 ? 0.131 -6.477 -14.719 1 94 139 TRP B N 1
ATOM 2519 C CA . TRP B 1 139 ? -1.178 -6.762 -15.297 1 94 139 TRP B CA 1
ATOM 2520 C C . TRP B 1 139 ? -1.442 -8.258 -15.344 1 94 139 TRP B C 1
ATOM 2522 O O . TRP B 1 139 ? -0.51 -9.062 -15.469 1 94 139 TRP B O 1
ATOM 2532 N N . VAL B 1 140 ? -2.695 -8.633 -15.258 1 91.88 140 VAL B N 1
ATOM 2533 C CA . VAL B 1 140 ? -3.062 -10.039 -15.305 1 91.88 140 VAL B CA 1
ATOM 2534 C C . VAL B 1 140 ? -2.646 -10.641 -16.641 1 91.88 140 VAL B C 1
ATOM 2536 O O . VAL B 1 140 ? -2.922 -10.07 -17.703 1 91.88 140 VAL B O 1
ATOM 2539 N N . PRO B 1 141 ? -1.973 -11.758 -16.531 1 88.5 141 PRO B N 1
ATOM 2540 C CA . PRO B 1 141 ? -1.564 -12.391 -17.781 1 88.5 141 PRO B CA 1
ATOM 2541 C C . PRO B 1 141 ? -2.729 -13.062 -18.516 1 88.5 141 PRO B C 1
ATOM 2543 O O . PRO B 1 141 ? -3.756 -13.359 -17.906 1 88.5 141 PRO B O 1
ATOM 2546 N N . ASP B 1 142 ? -2.512 -13.242 -19.766 1 88.31 142 ASP B N 1
ATOM 2547 C CA . ASP B 1 142 ? -3.506 -13.93 -20.594 1 88.31 142 ASP B CA 1
ATOM 2548 C C . ASP B 1 142 ? -3.318 -15.445 -20.516 1 88.31 142 ASP B C 1
ATOM 2550 O O . ASP B 1 142 ? -2.598 -16.031 -21.328 1 88.31 142 ASP B O 1
ATOM 2554 N N . LEU B 1 143 ? -3.949 -16.078 -19.562 1 85.5 143 LEU B N 1
ATOM 2555 C CA . LEU B 1 143 ? -3.797 -17.516 -19.391 1 85.5 143 LEU B CA 1
ATOM 2556 C C . LEU B 1 143 ? -5.117 -18.234 -19.641 1 85.5 143 LEU B C 1
ATOM 2558 O O . LEU B 1 143 ? -5.367 -19.297 -19.062 1 85.5 143 LEU B O 1
ATOM 2562 N N . GLY B 1 144 ? -6.027 -17.469 -20.344 1 81.75 144 GLY B N 1
ATOM 2563 C CA . GLY B 1 144 ? -7.242 -18.156 -20.75 1 81.75 144 GLY B CA 1
ATOM 2564 C C . GLY B 1 144 ? -8.5 -17.547 -20.156 1 81.75 144 GLY B C 1
ATOM 2565 O O . GLY B 1 144 ? -9.609 -17.859 -20.594 1 81.75 144 GLY B O 1
ATOM 2566 N N . ASP B 1 145 ? -8.328 -16.781 -19.172 1 83.81 145 ASP B N 1
ATOM 2567 C CA . ASP B 1 145 ? -9.492 -16.094 -18.625 1 83.81 145 ASP B CA 1
ATOM 2568 C C . ASP B 1 145 ? -9.812 -14.836 -19.422 1 83.81 145 ASP B C 1
ATOM 2570 O O . ASP B 1 145 ? -9.016 -14.414 -20.266 1 83.81 145 ASP B O 1
ATOM 2574 N N . ALA B 1 146 ? -10.992 -14.281 -19.297 1 82.69 146 ALA B N 1
ATOM 2575 C CA . ALA B 1 146 ? -11.461 -13.141 -20.078 1 82.69 146 ALA B CA 1
ATOM 2576 C C . ALA B 1 146 ? -10.75 -11.859 -19.641 1 82.69 146 ALA B C 1
ATOM 2578 O O . ALA B 1 146 ? -10.453 -10.992 -20.469 1 82.69 146 ALA B O 1
ATOM 2579 N N . GLU B 1 147 ? -10.438 -11.75 -18.359 1 85.75 147 GLU B N 1
ATOM 2580 C CA . GLU B 1 147 ? -9.883 -10.516 -17.797 1 85.75 147 GLU B CA 1
ATOM 2581 C C . GLU B 1 147 ? -8.352 -10.555 -17.812 1 85.75 147 GLU B C 1
ATOM 2583 O O . GLU B 1 147 ? -7.742 -11.258 -17 1 85.75 147 GLU B O 1
ATOM 2588 N N . HIS B 1 148 ? -7.781 -9.805 -18.734 1 87.25 148 HIS B N 1
ATOM 2589 C CA . HIS B 1 148 ? -6.328 -9.711 -18.812 1 87.25 148 HIS B CA 1
ATOM 2590 C C . HIS B 1 148 ? -5.887 -8.352 -19.344 1 87.25 148 HIS B C 1
ATOM 2592 O O . HIS B 1 148 ? -6.656 -7.668 -20.031 1 87.25 148 HIS B O 1
ATOM 2598 N N . GLY B 1 149 ? -4.652 -8.055 -18.969 1 87.88 149 GLY B N 1
ATOM 2599 C CA . GLY B 1 149 ? -4.133 -6.785 -19.453 1 87.88 149 GLY B CA 1
ATOM 2600 C C . GLY B 1 149 ? -4.77 -5.582 -18.781 1 87.88 149 GLY B C 1
ATOM 2601 O O . GLY B 1 149 ? -5.547 -5.734 -17.828 1 87.88 149 GLY B O 1
ATOM 2602 N N . PHE B 1 150 ? -4.367 -4.43 -19.234 1 90.5 150 PHE B N 1
ATOM 2603 C CA . PHE B 1 150 ? -4.949 -3.203 -18.703 1 90.5 150 PHE B CA 1
ATOM 2604 C C . PHE B 1 150 ? -6.465 -3.199 -18.891 1 90.5 150 PHE B C 1
ATOM 2606 O O . PHE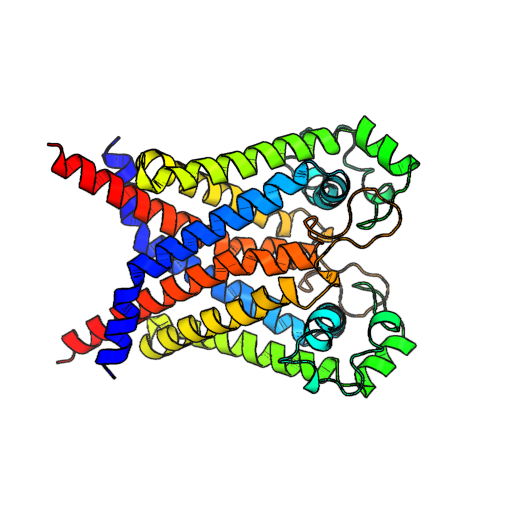 B 1 150 ? -6.965 -3.553 -19.953 1 90.5 150 PHE B O 1
ATOM 2613 N N . PRO B 1 151 ? -7.168 -2.961 -17.781 1 93.44 151 PRO B N 1
ATOM 2614 C CA . PRO B 1 151 ? -6.84 -2.336 -16.5 1 93.44 151 PRO B CA 1
ATOM 2615 C C . PRO B 1 151 ? -6.832 -3.332 -15.336 1 93.44 151 PRO B C 1
ATOM 2617 O O . PRO B 1 151 ? -6.965 -2.936 -14.18 1 93.44 151 PRO B O 1
ATOM 2620 N N . TYR B 1 152 ? -6.727 -4.566 -15.633 1 94.75 152 TYR B N 1
ATOM 2621 C CA . TYR B 1 152 ? -6.785 -5.617 -14.617 1 94.75 152 TYR B CA 1
ATOM 2622 C C . TYR B 1 152 ? -5.43 -5.801 -13.945 1 94.75 152 TYR B C 1
ATOM 2624 O O . TYR B 1 152 ? -4.547 -6.477 -14.477 1 94.75 152 TYR B O 1
ATOM 2632 N N . LEU B 1 153 ? -5.34 -5.324 -12.75 1 95.19 153 LEU B N 1
ATOM 2633 C CA . LEU B 1 153 ? -4.098 -5.371 -11.984 1 95.19 153 LEU B CA 1
ATOM 2634 C C . LEU B 1 153 ? -3.855 -6.766 -11.422 1 95.19 153 LEU B C 1
ATOM 2636 O O . LEU B 1 153 ? -4.758 -7.371 -10.836 1 95.19 153 LEU B O 1
ATOM 2640 N N . SER B 1 154 ? -2.646 -7.266 -11.562 1 94 154 SER B N 1
ATOM 2641 C CA . SER B 1 154 ? -2.221 -8.469 -10.867 1 94 154 SER B CA 1
ATOM 2642 C C . SER B 1 154 ? -1.907 -8.18 -9.398 1 94 154 SER B C 1
ATOM 2644 O O . SER B 1 154 ? -2.068 -7.047 -8.938 1 94 154 SER B O 1
ATOM 2646 N N . GLY B 1 155 ? -1.498 -9.203 -8.727 1 92.19 155 GLY B N 1
ATOM 2647 C CA . GLY B 1 155 ? -1.044 -8.984 -7.359 1 92.19 155 GLY B CA 1
ATOM 2648 C C . GLY B 1 155 ? 0.088 -7.977 -7.262 1 92.19 155 GLY B C 1
ATOM 2649 O O . GLY B 1 155 ? 0.073 -7.098 -6.398 1 92.19 155 GLY B O 1
ATOM 2650 N N . ARG B 1 156 ? 1.027 -8.07 -8.195 1 92.88 156 ARG B N 1
ATOM 2651 C CA . ARG B 1 156 ? 2.146 -7.133 -8.266 1 92.88 156 ARG B CA 1
ATOM 2652 C C . ARG B 1 156 ? 1.656 -5.715 -8.523 1 92.88 156 ARG B C 1
ATOM 2654 O O . ARG B 1 156 ? 2.154 -4.758 -7.922 1 92.88 156 ARG B O 1
ATOM 2661 N N . GLY B 1 157 ? 0.714 -5.684 -9.422 1 95.62 157 GLY B N 1
ATOM 2662 C CA . GLY B 1 157 ? 0.187 -4.375 -9.773 1 95.62 157 GLY B CA 1
ATOM 2663 C C . GLY B 1 157 ? -0.51 -3.68 -8.617 1 95.62 157 GLY B C 1
ATOM 2664 O O . GLY B 1 157 ? -0.346 -2.475 -8.422 1 95.62 157 GLY B O 1
ATOM 2665 N N . ARG B 1 158 ? -1.314 -4.375 -7.902 1 96.5 158 ARG B N 1
ATOM 2666 C CA . ARG B 1 158 ? -1.997 -3.811 -6.742 1 96.5 158 ARG B CA 1
ATOM 2667 C C . ARG B 1 158 ? -0.997 -3.363 -5.68 1 96.5 158 ARG B C 1
ATOM 2669 O O . ARG B 1 158 ? -1.193 -2.338 -5.027 1 96.5 158 ARG B O 1
ATOM 2676 N N . LEU B 1 159 ? 0.05 -4.137 -5.504 1 95.94 159 LEU B N 1
ATOM 2677 C CA . LEU B 1 159 ? 1.119 -3.787 -4.574 1 95.94 159 LEU B CA 1
ATOM 2678 C C . LEU B 1 159 ? 1.752 -2.451 -4.953 1 95.94 159 LEU B C 1
ATOM 2680 O O . LEU B 1 159 ? 1.951 -1.589 -4.094 1 95.94 159 LEU B O 1
ATOM 2684 N N . VAL B 1 160 ? 2.041 -2.297 -6.215 1 96.88 160 VAL B N 1
ATOM 2685 C CA . VAL B 1 160 ? 2.697 -1.093 -6.711 1 96.88 160 VAL B CA 1
ATOM 2686 C C . VAL B 1 160 ? 1.744 0.096 -6.613 1 96.88 160 VAL B C 1
ATOM 2688 O O . VAL B 1 160 ? 2.15 1.196 -6.234 1 96.88 160 VAL B O 1
ATOM 2691 N N . LEU B 1 161 ? 0.497 -0.117 -6.93 1 97.81 161 LEU B N 1
ATOM 2692 C CA . LEU B 1 161 ? -0.489 0.958 -6.914 1 97.81 161 LEU B CA 1
ATOM 2693 C C . LEU B 1 161 ? -0.605 1.569 -5.523 1 97.81 161 LEU B C 1
ATOM 2695 O O . LEU B 1 161 ? -0.8 2.779 -5.387 1 97.81 161 LEU B O 1
ATOM 2699 N N . LYS B 1 162 ? -0.462 0.783 -4.555 1 97.75 162 LYS B N 1
ATOM 2700 C CA . LYS B 1 162 ? -0.607 1.258 -3.182 1 97.75 162 LYS B CA 1
ATOM 2701 C C . LYS B 1 162 ? 0.51 2.23 -2.814 1 97.75 162 LYS B C 1
ATOM 2703 O O . LYS B 1 162 ? 0.407 2.957 -1.823 1 97.75 162 LYS B O 1
ATOM 2708 N N . ASP B 1 163 ? 1.507 2.238 -3.623 1 98.31 163 ASP B N 1
ATOM 2709 C CA . ASP B 1 163 ? 2.588 3.188 -3.369 1 98.31 163 ASP B CA 1
ATOM 2710 C C . ASP B 1 163 ? 2.154 4.613 -3.697 1 98.31 163 ASP B C 1
ATOM 2712 O O . ASP B 1 163 ? 2.846 5.574 -3.35 1 98.31 163 ASP B O 1
ATOM 2716 N N . ALA B 1 164 ? 1.017 4.734 -4.34 1 98.5 164 ALA B N 1
ATOM 2717 C CA . ALA B 1 164 ? 0.444 6.066 -4.512 1 98.5 164 ALA B CA 1
ATOM 2718 C C . ALA B 1 164 ? 0.109 6.699 -3.164 1 98.5 164 ALA B C 1
ATOM 2720 O O . ALA B 1 164 ? 0.283 7.906 -2.977 1 98.5 164 ALA B O 1
ATOM 2721 N N . VAL B 1 165 ? -0.396 5.887 -2.277 1 98.62 165 VAL B N 1
ATOM 2722 C CA . VAL B 1 165 ? -0.677 6.371 -0.929 1 98.62 165 VAL B CA 1
ATOM 2723 C C . VAL B 1 165 ? 0.633 6.684 -0.209 1 98.62 165 VAL B C 1
ATOM 2725 O O . VAL B 1 165 ? 0.746 7.703 0.473 1 98.62 165 VAL B O 1
ATOM 2728 N N . MET B 1 166 ? 1.606 5.781 -0.417 1 98.5 166 MET B N 1
ATOM 2729 C CA . MET B 1 166 ? 2.906 5.969 0.222 1 98.5 166 MET B CA 1
ATOM 2730 C C . MET B 1 166 ? 3.549 7.277 -0.228 1 98.5 166 MET B C 1
ATOM 2732 O O . MET B 1 166 ? 4.215 7.949 0.561 1 98.5 166 MET B O 1
ATOM 2736 N N . MET B 1 167 ? 3.326 7.605 -1.438 1 98.62 167 MET B N 1
ATOM 2737 C CA . MET B 1 167 ? 3.883 8.836 -1.996 1 98.62 167 MET B CA 1
ATOM 2738 C C . MET B 1 167 ? 3.4 10.055 -1.218 1 98.62 167 MET B C 1
ATOM 2740 O O . MET B 1 167 ? 4.211 10.867 -0.764 1 98.62 167 MET B O 1
ATOM 2744 N N . GLY B 1 168 ? 2.121 10.188 -1.077 1 98.75 168 GLY B N 1
ATOM 2745 C CA . GLY B 1 168 ? 1.565 11.289 -0.303 1 98.75 168 GLY B CA 1
ATOM 2746 C C . GLY B 1 168 ? 1.946 11.234 1.164 1 98.75 168 GLY B C 1
ATOM 2747 O O . GLY B 1 168 ? 2.311 12.258 1.752 1 98.75 168 GLY B O 1
ATOM 2748 N N . ALA B 1 169 ? 1.885 10.078 1.741 1 98.75 169 ALA B N 1
ATOM 2749 C CA . ALA B 1 169 ? 2.215 9.875 3.15 1 98.75 169 ALA B CA 1
ATOM 2750 C C . ALA B 1 169 ? 3.646 10.312 3.445 1 98.75 169 ALA B C 1
ATOM 2752 O O . ALA B 1 169 ? 3.916 10.914 4.488 1 98.75 169 ALA B O 1
ATOM 2753 N N . ALA B 1 170 ? 4.508 10 2.539 1 98.88 170 ALA B N 1
ATOM 2754 C CA . ALA B 1 170 ? 5.91 10.375 2.707 1 98.88 170 ALA B CA 1
ATOM 2755 C C . ALA B 1 170 ? 6.078 11.891 2.75 1 98.88 170 ALA B C 1
ATOM 2757 O O . ALA B 1 170 ? 6.848 12.414 3.557 1 98.88 170 ALA B O 1
ATOM 2758 N N . LEU B 1 171 ? 5.363 12.562 1.924 1 98.88 171 LEU B N 1
ATOM 2759 C CA . LEU B 1 171 ? 5.449 14.016 1.889 1 98.88 171 LEU B CA 1
ATOM 2760 C C . LEU B 1 171 ? 4.84 14.633 3.145 1 98.88 171 LEU B C 1
ATOM 2762 O O . LEU B 1 171 ? 5.305 15.664 3.627 1 98.88 171 LEU B O 1
ATOM 2766 N N . VAL B 1 172 ? 3.783 14.023 3.623 1 98.81 172 VAL B N 1
ATOM 2767 C CA . VAL B 1 172 ? 3.195 14.484 4.879 1 98.81 172 VAL B CA 1
ATOM 2768 C C . VAL B 1 172 ? 4.234 14.391 5.996 1 98.81 172 VAL B C 1
ATOM 2770 O O . VAL B 1 172 ? 4.387 15.328 6.781 1 98.81 172 VAL B O 1
ATOM 2773 N N . CYS B 1 173 ? 4.938 13.273 6.023 1 98.81 173 CYS B N 1
ATOM 2774 C CA . CYS B 1 173 ? 5.969 13.094 7.039 1 98.81 173 CYS B CA 1
ATOM 2775 C C . CYS B 1 173 ? 7.113 14.086 6.828 1 98.81 173 CYS B C 1
ATOM 2777 O O . CYS B 1 173 ? 7.676 14.602 7.793 1 98.81 173 CYS B O 1
ATOM 2779 N N . MET B 1 174 ? 7.445 14.312 5.594 1 98.81 174 MET B N 1
ATOM 2780 C CA . MET B 1 174 ? 8.484 15.289 5.273 1 98.81 174 MET B CA 1
ATOM 2781 C C . MET B 1 174 ? 8.117 16.672 5.816 1 98.81 174 MET B C 1
ATOM 2783 O O . MET B 1 174 ? 8.922 17.312 6.496 1 98.81 174 MET B O 1
ATOM 2787 N N . ALA B 1 175 ? 6.93 17.109 5.488 1 98.69 175 ALA B N 1
ATOM 2788 C CA . ALA B 1 175 ? 6.48 18.438 5.914 1 98.69 175 ALA B CA 1
ATOM 2789 C C . ALA B 1 175 ? 6.457 18.531 7.438 1 98.69 175 ALA B C 1
ATOM 2791 O O . ALA B 1 175 ? 6.875 19.547 8 1 98.69 175 ALA B O 1
ATOM 2792 N N . ASP B 1 176 ? 5.973 17.5 8.062 1 98.62 176 ASP B N 1
ATOM 2793 C CA . ASP B 1 176 ? 5.922 17.469 9.516 1 98.62 176 ASP B CA 1
ATOM 2794 C C . ASP B 1 176 ? 7.324 17.594 10.117 1 98.62 176 ASP B C 1
ATOM 2796 O O . ASP B 1 176 ? 7.531 18.328 11.078 1 98.62 176 ASP B O 1
ATOM 2800 N N . SER B 1 177 ? 8.234 16.859 9.594 1 98.69 177 SER B N 1
ATOM 2801 C CA . SER B 1 177 ? 9.609 16.875 10.078 1 98.69 177 SER B CA 1
ATOM 2802 C C . SER B 1 177 ? 10.258 18.234 9.844 1 98.69 177 SER B C 1
ATOM 2804 O O . SER B 1 177 ? 11 18.719 10.688 1 98.69 177 SER B O 1
ATOM 2806 N N . ALA B 1 178 ? 10.008 18.766 8.695 1 98.56 178 ALA B N 1
ATOM 2807 C CA . ALA B 1 178 ? 10.547 20.094 8.391 1 98.56 178 ALA B CA 1
ATOM 2808 C C . ALA B 1 178 ? 10.016 21.141 9.367 1 98.56 178 ALA B C 1
ATOM 2810 O O . ALA B 1 178 ? 10.773 21.984 9.844 1 98.56 178 ALA B O 1
ATOM 2811 N N . LYS B 1 179 ? 8.75 21.094 9.648 1 98.06 179 LYS B N 1
ATOM 2812 C CA . LYS B 1 179 ? 8.164 22.016 10.609 1 98.06 179 LYS B CA 1
ATOM 2813 C C . LYS B 1 179 ? 8.805 21.875 11.984 1 98.06 179 LYS B C 1
ATOM 2815 O O . LYS B 1 179 ? 9.094 22.875 12.648 1 98.06 179 LYS B O 1
ATOM 2820 N N . LYS B 1 180 ? 8.953 20.656 12.367 1 97.62 180 LYS B N 1
ATOM 2821 C CA . LYS B 1 180 ? 9.586 20.406 13.656 1 97.62 180 LYS B CA 1
ATOM 2822 C C . LYS B 1 180 ? 11 20.984 13.695 1 97.62 180 LYS B C 1
ATOM 2824 O O . LYS B 1 180 ? 11.398 21.594 14.695 1 97.62 180 LYS B O 1
ATOM 2829 N N . TYR B 1 181 ? 11.758 20.75 12.688 1 97.75 181 TYR B N 1
ATOM 2830 C CA . TYR B 1 181 ? 13.109 21.281 12.594 1 97.75 181 TYR B CA 1
ATOM 2831 C C . TYR B 1 181 ? 13.117 22.797 12.711 1 97.75 181 TYR B C 1
ATOM 2833 O O . TYR B 1 181 ? 13.922 23.375 13.453 1 97.75 181 TYR B O 1
ATOM 2841 N N . LEU B 1 182 ? 12.211 23.469 11.977 1 96.94 182 LEU B N 1
ATOM 2842 C CA . LEU B 1 182 ? 12.141 24.922 11.961 1 96.94 182 LEU B CA 1
ATOM 2843 C C . LEU B 1 182 ? 11.734 25.453 13.336 1 96.94 182 LEU B C 1
ATOM 2845 O O . LEU B 1 182 ? 12.25 26.484 13.781 1 96.94 182 LEU B O 1
ATOM 2849 N N . ARG B 1 183 ? 10.852 24.75 13.945 1 96.25 183 ARG B N 1
ATOM 2850 C CA . ARG B 1 183 ? 10.438 25.156 15.289 1 96.25 183 ARG B CA 1
ATOM 2851 C C . ARG B 1 183 ? 11.609 25.078 16.266 1 96.25 183 ARG B C 1
ATOM 2853 O O . ARG B 1 183 ? 11.773 25.938 17.125 1 96.25 183 ARG B O 1
ATOM 2860 N N . ARG B 1 184 ? 12.391 24.078 16.141 1 94.81 184 ARG B N 1
ATOM 2861 C CA . ARG B 1 184 ? 13.547 23.906 17.016 1 94.81 184 ARG B CA 1
ATOM 2862 C C . ARG B 1 184 ? 14.602 24.969 16.75 1 94.81 184 ARG B C 1
ATOM 2864 O O . ARG B 1 184 ? 15.273 25.438 17.672 1 94.81 184 ARG B O 1
ATOM 2871 N N . ARG B 1 185 ? 14.789 25.281 15.578 1 92.25 185 ARG B N 1
ATOM 2872 C CA . ARG B 1 185 ? 15.766 26.312 15.195 1 92.25 185 ARG B CA 1
ATOM 2873 C C . ARG B 1 185 ? 15.367 27.672 15.75 1 92.25 185 ARG B C 1
ATOM 2875 O O . ARG B 1 185 ? 16.234 28.438 16.188 1 92.25 185 ARG B O 1
ATOM 2882 N N . VAL B 1 186 ? 14.133 27.969 15.633 1 89.81 186 VAL B N 1
ATOM 2883 C CA . VAL B 1 186 ? 13.641 29.234 16.156 1 89.81 186 VAL B CA 1
ATOM 2884 C C . VAL B 1 186 ? 13.781 29.266 17.672 1 89.81 186 VAL B C 1
ATOM 2886 O O . VAL B 1 186 ? 14.164 30.281 18.266 1 89.81 186 VAL B O 1
ATOM 2889 N N . ALA B 1 187 ? 13.648 28.172 18.312 1 90.88 187 ALA B N 1
ATOM 2890 C CA . ALA B 1 187 ? 13.766 28.094 19.766 1 90.88 187 ALA B CA 1
ATOM 2891 C C . ALA B 1 187 ? 15.227 28.172 20.203 1 90.88 187 ALA B C 1
ATOM 2893 O O . ALA B 1 187 ? 15.523 28.625 21.312 1 90.88 187 ALA B O 1
ATOM 2894 N N . ALA B 1 188 ? 16.047 27.781 19.469 1 89.5 188 ALA B N 1
ATOM 2895 C CA . ALA B 1 188 ? 17.469 27.766 19.797 1 89.5 188 ALA B CA 1
ATOM 2896 C C . ALA B 1 188 ? 18.094 29.141 19.562 1 89.5 188 ALA B C 1
ATOM 2898 O O . ALA B 1 188 ? 19.156 29.438 20.109 1 89.5 188 ALA B O 1
ATOM 2899 N N . ASN B 1 189 ? 17.5 29.953 18.719 1 77.5 189 ASN B N 1
ATOM 2900 C CA . ASN B 1 189 ? 18 31.312 18.484 1 77.5 189 ASN B CA 1
ATOM 2901 C C . ASN B 1 189 ? 17.344 32.312 19.438 1 77.5 189 ASN B C 1
ATOM 2903 O O . ASN B 1 189 ? 17.938 33.344 19.766 1 77.5 189 ASN B O 1
#

Solvent-accessible surface area (backbone atoms only — not comparable to full-atom values): 18054 Å² total; per-residue (Å²): 112,68,62,60,36,48,54,42,30,67,39,34,67,58,16,48,51,41,23,46,49,18,46,32,51,41,25,39,52,60,18,57,42,22,72,40,68,60,45,22,49,68,45,41,59,56,34,38,43,26,95,88,40,22,82,53,27,80,56,41,85,58,48,78,84,43,63,54,61,76,16,43,66,50,70,72,36,52,54,50,34,68,72,32,27,42,53,58,41,22,39,52,50,16,52,52,37,30,49,42,23,54,29,45,66,30,44,90,81,38,16,59,52,11,18,51,21,14,50,50,46,26,52,50,25,53,56,49,46,46,36,74,76,48,20,73,71,24,26,23,47,80,56,73,35,90,66,39,34,88,87,38,62,21,74,58,24,51,46,37,50,49,30,39,30,49,26,12,42,20,34,37,44,12,11,52,20,17,44,52,37,51,54,50,52,62,70,74,102,114,66,62,60,35,49,55,42,30,68,38,34,68,59,17,49,49,41,23,48,48,19,46,33,52,42,26,39,52,58,17,56,44,22,72,39,67,60,45,22,49,67,45,40,59,54,34,39,43,26,94,88,41,23,81,54,28,81,55,42,86,60,46,77,84,44,63,53,62,77,17,42,66,51,69,71,36,51,52,49,35,66,71,32,26,41,52,58,43,22,39,52,50,15,50,52,36,29,49,42,23,54,28,45,67,31,43,89,83,38,16,60,52,11,17,52,21,14,51,51,46,26,53,50,26,53,56,49,45,46,38,73,77,50,22,74,71,24,25,22,47,82,56,73,36,89,67,40,34,87,87,38,60,21,74,59,25,53,46,36,49,50,31,40,30,49,26,12,41,20,34,38,43,12,11,52,20,18,44,52,36,53,53,50,52,60,71,73,105

Organism: NCBI:txid44742

Nearest PDB structures (foldseek):
  8qa1-assembly1_A  TM=3.588E-01  e=1.525E+00  Homo sapiens
  8qa3-assembly1_G  TM=3.311E-01  e=1.876E+00  Homo sapiens
  7qew-assembly1_G  TM=2.845E-01  e=9.081E-01  Homo sapiens
  8qa2-assembly1_D  TM=2.922E-01  e=2.081E+00  Homo sapiens
  8qa0-assembly1_G  TM=2.761E-01  e=4.082E+00  Homo sapiens

Radius of gyration: 21.55 Å; Cα contacts (8 Å, |Δi|>4): 640; chains: 2; bounding box: 47×59×41 Å

Secondary structure (DSSP, 8-state):
-HHHHHHHHTTHHHHHHHHHHHHHHHHHHHHHGGGSHHHHHHHHHHHHT-TTTGGGSS-GGGGGGG---TTB--HHHHHHHHHTTHHHHHHHHHHHHHHHHHHHHTTTT-HHHHHHHHHHHHHHHHHHHHHHHH-GGGB---BBSS--STT-B-HHHHHHHTHHHHHHHHHHHHHHHHHHHHHHHHHH-/-HHHHHHHHTTHHHHHHHHHHHHHHHHHHHHHGGGSHHHHHHHHHHHHT-TTTGGGSS-GGGGGGG---TTB--HHHHHHHHHTTHHHHHHHHHHHHHHHHHHHHTTTT-HHHHHHHHHHHHHHHHHHHHHHHH-GGGB---BBSS--STT-B-HHHHHHHTHHHHHHHHHHHHHHHHHHHHHHHHHH-